Protein AF-A0A955I931-F1 (afdb_monomer)

Nearest PDB structures (foldseek):
  6zxw-assembly1_G  TM=6.441E-01  e=1.350E-16  Archaeoglobus fulgidus
  6zxy-assembly1_B  TM=6.508E-01  e=5.086E-15  Archaeoglobus fulgidus
  5wp5-assembly2_B  TM=6.729E-01  e=3.602E-09  Arabidopsis thaliana
  2yqz-assembly2_B  TM=6.427E-01  e=3.602E-09  Thermus thermophilus HB8
  2yr0-assembly2_B  TM=6.061E-01  e=9.897E-10  Thermus thermophilus HB8

Foldseek 3Di:
DPPPPPPQDPVNVVVVVQVVVVVVDVDDDDPPDQDPKDWDWDDDPPDIDTDIDPDSDDPLDDQADQDPDVQGDRLVVLLVLLCVQCVLPAAFEEEEACCQLNSNVLSNVVSRYAYEYEHQDPVRQVNNVVRCVSSVHHYYYDHDQLLDDPAAFQAGQEYEYEQDACVVDPPVVSLVSLLSNLLVCLGRHHFQHKYKYKYLCVVSNVVSVVVFWDWPDWDKDFDDDPNGTIIIIITGTGGDDD

Organism: NCBI:txid2099670

Solvent-accessible surface area (backbone atoms only — not comparable to full-atom values): 13723 Å² total; per-residue (Å²): 133,84,80,75,82,70,82,72,50,73,66,56,53,52,49,58,50,44,55,56,50,40,73,76,42,97,57,79,87,64,85,98,52,96,66,99,68,49,78,43,77,50,77,56,98,92,46,75,49,79,47,72,54,87,57,97,66,66,82,58,68,63,96,47,76,81,67,91,49,94,84,57,76,57,47,56,58,42,39,52,56,44,50,73,71,49,70,85,53,62,62,40,33,38,35,17,51,47,29,45,53,22,59,58,46,46,45,37,26,75,59,47,23,32,29,35,33,20,17,74,49,59,73,32,31,54,45,17,53,54,28,29,60,72,69,68,50,47,73,52,72,44,69,37,49,48,54,61,64,93,67,59,67,48,63,24,46,31,41,42,36,59,53,88,50,74,94,79,44,59,73,73,56,52,54,52,52,52,44,36,29,42,49,34,46,46,48,26,33,26,77,70,16,34,40,38,41,34,28,78,50,54,70,59,52,56,52,36,48,58,70,42,25,41,69,80,43,78,48,79,44,81,41,86,50,98,95,41,70,35,29,38,39,42,32,36,30,31,64,49,86,126

Radius of gyration: 21.76 Å; Cα contacts (8 Å, |Δi|>4): 414; chains: 1; bounding box: 47×52×64 Å

InterPro domains:
  IPR000241 Ribosomal RNA large subunit methyltransferase K/L-like, methyltransferase domain [PF01170] (62-215)
  IPR029063 S-adenosyl-L-methionine-dependent methyltransferase superfamily [G3DSA:3.40.50.150] (60-235)
  IPR029063 S-adenosyl-L-methionine-dependent methyltransferase superfamily [SSF53335] (62-217)

Mean predicted aligned error: 8.7 Å

pLDDT: mean 87.36, std 12.92, range [35.72, 98.69]

Secondary structure (DSSP, 8-state):
---------HHHHHHHHHHHHHTTSS----TTS--SSEEEEEEETTEEEEEEE--SS-TT--SS-----TTPPPHHHHHHHHHHHHTT-TT-EEEETT-TTTHHHHHHHHTT-EEEEEES-HHHHHHHHHHHHHTT-EEEEEE-BTTB-SPPTT-EEEEEEEPPPTTTS-HHHHHHHHHHHHHHHHHHEEEEEEEEEEES-HHHHHHHHHHHEEEEEEEEEE--BTTB--EEEEEEEEE---

Sequence (242 aa):
SVFQKKLLGREQVAQAVAEKVVQSTDWTYTPLKHSNFDIRINIEKNSVLVSVKVFSDSLYKREYDHQPTPGALRSTIAAAMLYELVQGEAGLKVVDNFCGSGTFLCEAARLGCNVYGSDINPGTVEIAKSNLQKVGAKGDVCVQNAAHTKWPDQFFGIAISNLPWDKQIEVASITQIIDSCLAEYARILKPHGKIGMISTKPEIVAKYLRKHFQVNFLQEYKIGYLGQTPTIQLAEVSTARH

Structure (mmCIF, N/CA/C/O backbone):
data_AF-A0A955I931-F1
#
_entry.id   AF-A0A955I931-F1
#
loop_
_atom_site.group_PDB
_atom_site.id
_atom_site.type_symbol
_atom_site.label_atom_id
_atom_site.label_alt_id
_atom_site.label_comp_id
_atom_site.label_asym_id
_atom_site.label_entity_id
_atom_site.label_seq_id
_atom_site.pdbx_PDB_ins_code
_atom_site.Cartn_x
_atom_site.Cartn_y
_atom_site.Cartn_z
_atom_site.occupancy
_atom_site.B_iso_or_equiv
_atom_site.auth_seq_id
_atom_site.auth_comp_id
_atom_site.auth_asym_id
_atom_site.auth_atom_id
_atom_site.pdbx_PDB_model_num
ATOM 1 N N . SER A 1 1 ? -24.136 35.027 30.521 1.00 37.91 1 SER A N 1
ATOM 2 C CA . SER A 1 1 ? -23.092 34.232 31.196 1.00 37.91 1 SER A CA 1
ATOM 3 C C . SER A 1 1 ? -22.051 33.838 30.165 1.00 37.91 1 SER A C 1
ATOM 5 O O . SER A 1 1 ? -22.376 33.207 29.167 1.00 37.91 1 SER A O 1
ATOM 7 N N . VAL A 1 2 ? -20.810 34.286 30.341 1.00 35.72 2 VAL A N 1
ATOM 8 C CA . VAL A 1 2 ? -19.699 33.883 29.472 1.00 35.72 2 VAL A CA 1
ATOM 9 C C . VAL A 1 2 ? -19.348 32.451 29.860 1.00 35.72 2 VAL A C 1
ATOM 11 O O . VAL A 1 2 ? -18.826 32.227 30.949 1.00 35.72 2 VAL A O 1
ATOM 14 N N . PHE A 1 3 ? -19.678 31.471 29.017 1.00 42.56 3 PHE A N 1
ATOM 15 C CA . PHE A 1 3 ? -19.110 30.133 29.156 1.00 42.56 3 PHE A CA 1
ATOM 16 C C . PHE A 1 3 ? -17.595 30.280 28.992 1.00 42.56 3 PHE A C 1
ATOM 18 O O . PHE A 1 3 ? -17.096 30.415 27.875 1.00 42.56 3 PHE A O 1
ATOM 25 N N . GLN A 1 4 ? -16.850 30.291 30.100 1.00 42.88 4 GLN A N 1
ATOM 26 C CA . GLN A 1 4 ? -15.424 30.006 30.043 1.00 42.88 4 GLN A CA 1
ATOM 27 C C . GLN A 1 4 ? -15.304 28.634 29.382 1.00 42.88 4 GLN A C 1
ATOM 29 O O . GLN A 1 4 ? -15.742 27.633 29.952 1.00 42.88 4 GLN A O 1
ATOM 34 N N . LYS A 1 5 ? -14.772 28.586 28.154 1.00 52.50 5 LYS A N 1
ATOM 35 C CA . LYS A 1 5 ? -14.411 27.338 27.476 1.00 52.50 5 LYS A CA 1
ATOM 36 C C . LYS A 1 5 ? -13.299 26.679 28.286 1.00 52.50 5 LYS A C 1
ATOM 38 O O . LYS A 1 5 ? -12.120 26.803 27.968 1.00 52.50 5 LYS A O 1
ATOM 43 N N . LYS A 1 6 ? -13.670 25.993 29.363 1.00 53.56 6 LYS A N 1
ATOM 44 C CA . LYS A 1 6 ? -12.799 25.027 30.008 1.00 53.56 6 LYS A CA 1
ATOM 45 C C . LYS A 1 6 ? -12.608 23.930 28.968 1.00 53.56 6 LYS A C 1
ATOM 47 O O . LYS A 1 6 ? -13.562 23.232 28.631 1.00 53.56 6 LYS A O 1
ATOM 52 N N . LEU A 1 7 ? -11.413 23.849 28.386 1.00 60.38 7 LEU A N 1
ATOM 53 C CA . LEU A 1 7 ? -11.026 22.693 27.587 1.00 60.38 7 LEU A CA 1
ATOM 54 C C . LEU A 1 7 ? -11.128 21.479 28.512 1.00 60.38 7 LEU A C 1
ATOM 56 O O . LEU A 1 7 ? -10.320 21.320 29.424 1.00 60.38 7 LEU A O 1
ATOM 60 N N . LEU A 1 8 ? -12.183 20.686 28.333 1.00 69.88 8 LEU A N 1
ATOM 61 C CA . LEU A 1 8 ? -12.359 19.447 29.072 1.00 69.88 8 LEU A CA 1
ATOM 62 C C . LEU A 1 8 ? -11.312 18.457 28.568 1.00 69.88 8 LEU A C 1
ATOM 64 O O . LEU A 1 8 ? -11.208 18.201 27.367 1.00 69.88 8 LEU A O 1
ATOM 68 N N . GLY A 1 9 ? -10.524 17.908 29.487 1.00 79.81 9 GLY A N 1
ATOM 69 C CA . GLY A 1 9 ? -9.599 16.831 29.160 1.00 79.81 9 GLY A CA 1
ATOM 70 C C . GLY A 1 9 ? -10.359 15.575 28.728 1.00 79.81 9 GLY A C 1
ATOM 71 O O . GLY A 1 9 ? -11.488 15.343 29.164 1.00 79.81 9 GLY A O 1
ATOM 72 N N . ARG A 1 10 ? -9.722 14.725 27.910 1.00 82.94 10 ARG A N 1
ATOM 73 C CA . ARG A 1 10 ? -10.292 13.445 27.438 1.00 82.94 10 ARG A CA 1
ATOM 74 C C . ARG A 1 10 ? -10.914 12.625 28.574 1.00 82.94 10 ARG A C 1
ATOM 76 O O . ARG A 1 10 ? -12.004 12.089 28.422 1.00 82.94 10 ARG A O 1
ATOM 83 N N . GLU A 1 11 ? -10.221 12.545 29.705 1.00 83.88 11 GLU A N 1
ATOM 84 C CA . GLU A 1 11 ? -10.661 11.775 30.874 1.00 83.88 11 GLU A CA 1
ATOM 85 C C . GLU A 1 11 ? -11.879 12.394 31.561 1.00 83.88 11 GLU A C 1
ATOM 87 O O . GLU A 1 11 ? -12.777 11.666 31.963 1.00 83.88 11 GLU A O 1
ATOM 92 N N . GLN A 1 12 ? -11.966 13.726 31.616 1.00 86.12 12 GLN A N 1
ATOM 93 C CA . GLN A 1 12 ? -13.124 14.424 32.180 1.00 86.12 12 GLN A CA 1
ATOM 94 C C . GLN A 1 12 ? -14.378 14.192 31.335 1.00 86.12 12 GLN A C 1
ATOM 96 O O . GLN A 1 12 ? -15.452 13.960 31.882 1.00 86.12 12 GLN A O 1
ATOM 101 N N . VAL A 1 13 ? -14.239 14.216 30.004 1.00 87.44 13 VAL A N 1
ATOM 102 C CA . VAL A 1 13 ? -15.341 13.895 29.084 1.00 87.44 13 VAL A CA 1
ATOM 103 C C . VAL A 1 13 ? -15.778 12.441 29.253 1.00 87.44 13 VAL A C 1
ATOM 105 O O . VAL A 1 13 ? -16.971 12.176 29.383 1.00 87.44 13 VAL A O 1
ATOM 108 N N . ALA A 1 14 ? -14.825 11.504 29.277 1.00 87.38 14 ALA A N 1
ATOM 109 C CA . ALA A 1 14 ? -15.121 10.083 29.445 1.00 87.38 14 ALA A CA 1
ATOM 110 C C . ALA A 1 14 ? -15.841 9.805 30.774 1.00 87.38 14 ALA A C 1
ATOM 112 O O . ALA A 1 14 ? -16.860 9.121 30.782 1.00 87.38 14 ALA A O 1
ATOM 113 N N . GLN A 1 15 ? -15.355 10.394 31.869 1.00 88.44 15 GLN A N 1
ATOM 114 C CA . GLN A 1 15 ? -15.941 10.252 33.199 1.00 88.44 15 GLN A CA 1
ATOM 115 C C . GLN A 1 15 ? -17.361 10.828 33.265 1.00 88.44 15 GLN A C 1
ATOM 117 O O . GLN A 1 15 ? -18.276 10.146 33.720 1.00 88.44 15 GLN A O 1
ATOM 122 N N . ALA A 1 16 ? -17.573 12.045 32.753 1.00 89.44 16 ALA A N 1
ATOM 123 C CA . ALA A 1 16 ? -18.887 12.687 32.773 1.00 89.44 16 ALA A CA 1
ATOM 124 C C . ALA A 1 16 ? -19.942 11.894 31.984 1.00 89.44 16 ALA A C 1
ATOM 126 O O . ALA A 1 16 ? -21.098 11.801 32.401 1.00 89.44 16 ALA A O 1
ATOM 127 N N . VAL A 1 17 ? -19.558 11.297 30.850 1.00 89.38 17 VAL A N 1
ATOM 128 C CA . VAL A 1 17 ? -20.468 10.423 30.095 1.00 89.38 17 VAL A CA 1
ATOM 129 C C . VAL A 1 17 ? -20.714 9.121 30.837 1.00 89.38 17 VAL A C 1
ATOM 131 O O . VAL A 1 17 ? -21.866 8.706 30.946 1.00 89.38 17 VAL A O 1
ATOM 134 N N . ALA A 1 18 ? -19.663 8.488 31.358 1.00 89.75 18 ALA A N 1
ATOM 135 C CA . ALA A 1 18 ? -19.785 7.246 32.107 1.00 89.75 18 ALA A CA 1
ATOM 136 C C . ALA A 1 18 ? -20.769 7.389 33.275 1.00 89.75 18 ALA A C 1
ATOM 138 O O . ALA A 1 18 ? -21.682 6.579 33.401 1.00 89.75 18 ALA A O 1
ATOM 139 N N . GLU A 1 19 ? -20.655 8.458 34.065 1.00 91.00 19 GLU A N 1
ATOM 140 C CA . GLU A 1 19 ? -21.571 8.750 35.174 1.00 91.00 19 GLU A CA 1
ATOM 141 C C . GLU A 1 19 ? -23.031 8.834 34.721 1.00 91.00 19 GLU A C 1
ATOM 143 O O . GLU A 1 19 ? -23.917 8.294 35.382 1.00 91.00 19 GLU A O 1
ATOM 148 N N . LYS A 1 20 ? -23.299 9.465 33.572 1.00 91.56 20 LYS A N 1
ATOM 149 C CA . LYS A 1 20 ? -24.663 9.589 33.040 1.00 91.56 20 LYS A CA 1
ATOM 150 C C . LYS A 1 20 ? -25.221 8.279 32.492 1.00 91.56 20 LYS A C 1
ATOM 152 O O . LYS A 1 20 ? -26.408 8.007 32.666 1.00 91.56 20 LYS A O 1
ATOM 157 N N . VAL A 1 21 ? -24.382 7.460 31.867 1.00 89.81 21 VAL A N 1
ATOM 158 C CA . VAL A 1 21 ? -24.782 6.140 31.363 1.00 89.81 21 VAL A CA 1
ATOM 159 C C . VAL A 1 21 ? -25.064 5.189 32.526 1.00 89.81 21 VAL A C 1
ATOM 161 O O . VAL A 1 21 ? -26.119 4.567 32.555 1.00 89.81 21 VAL A O 1
ATOM 164 N N . VAL A 1 22 ? -24.189 5.136 33.532 1.00 91.69 22 VAL A N 1
ATOM 165 C CA . VAL A 1 22 ? -24.372 4.289 34.727 1.00 91.69 22 VAL A CA 1
ATOM 166 C C . VAL A 1 22 ? -25.603 4.712 35.542 1.00 91.69 22 VAL A C 1
ATOM 168 O O . VAL A 1 22 ? -26.275 3.874 36.119 1.00 91.69 22 VAL A O 1
ATOM 171 N N . GLN A 1 23 ? -25.967 5.999 35.559 1.00 92.31 23 GLN A N 1
ATOM 172 C CA . GLN A 1 23 ? -27.212 6.461 36.202 1.00 92.31 23 GLN A CA 1
ATOM 173 C C . GLN A 1 23 ? -28.494 5.991 35.496 1.00 92.31 23 GLN A C 1
ATOM 175 O O . GLN A 1 23 ? -29.563 6.032 36.099 1.00 92.31 23 GLN A O 1
ATOM 180 N N . SER A 1 24 ? -28.412 5.614 34.219 1.00 90.62 24 SER A N 1
ATOM 181 C CA . SER A 1 24 ? -29.568 5.268 33.379 1.00 90.62 24 SER A CA 1
ATOM 182 C C . SER A 1 24 ? -29.588 3.802 32.939 1.00 90.62 24 SER A C 1
ATOM 184 O O . SER A 1 24 ? -30.492 3.394 32.213 1.00 90.62 24 SER A O 1
ATOM 186 N N . THR A 1 25 ? -28.604 3.009 33.365 1.00 88.69 25 THR A N 1
ATOM 187 C CA . THR A 1 25 ? -28.424 1.607 32.978 1.00 88.69 25 THR A CA 1
ATOM 188 C C . THR A 1 25 ? -27.846 0.811 34.145 1.00 88.69 25 THR A C 1
ATOM 190 O O . THR A 1 25 ? -27.187 1.378 35.008 1.00 88.69 25 THR A O 1
ATOM 193 N N . ASP A 1 26 ? -27.980 -0.514 34.125 1.00 90.88 26 ASP A N 1
ATOM 194 C CA . ASP A 1 26 ? -27.307 -1.398 35.094 1.00 90.88 26 ASP A CA 1
ATOM 195 C C . ASP A 1 26 ? -25.827 -1.654 34.739 1.00 90.88 26 ASP A C 1
ATOM 197 O O . ASP A 1 26 ? -25.225 -2.658 35.127 1.00 90.88 26 ASP A O 1
ATOM 201 N N . TRP A 1 27 ? -25.225 -0.788 33.920 1.00 88.94 27 TRP A N 1
ATOM 202 C CA . TRP A 1 27 ? -23.860 -0.972 33.441 1.00 88.94 27 TRP A CA 1
ATOM 203 C C . TRP A 1 27 ? -22.842 -0.470 34.455 1.00 88.94 27 TRP A C 1
ATOM 205 O O . TRP A 1 27 ? -23.078 0.464 35.213 1.00 88.94 27 TRP A O 1
ATOM 215 N N . THR A 1 28 ? -21.655 -1.072 34.433 1.00 87.25 28 THR A N 1
ATOM 216 C CA . THR A 1 28 ? -20.514 -0.626 35.235 1.00 87.25 28 THR A CA 1
ATOM 217 C C . THR A 1 28 ? -19.453 -0.034 34.323 1.00 87.25 28 THR A C 1
ATOM 219 O O . THR A 1 28 ? -19.014 -0.674 33.368 1.00 87.25 28 THR A O 1
ATOM 222 N N . TYR A 1 29 ? -19.009 1.184 34.626 1.00 85.19 29 TYR A N 1
ATOM 223 C CA . TYR A 1 29 ? -17.900 1.796 33.907 1.00 85.19 29 TYR A CA 1
ATOM 224 C C . TYR A 1 29 ? -16.562 1.206 34.360 1.00 85.19 29 TYR A C 1
ATOM 226 O O . TYR A 1 29 ? -16.217 1.248 35.541 1.00 85.19 29 TYR A O 1
ATOM 234 N N . THR A 1 30 ? -15.783 0.691 33.410 1.00 81.50 30 THR A N 1
ATOM 235 C CA . THR A 1 30 ? -14.436 0.171 33.662 1.00 81.50 30 THR A CA 1
ATOM 236 C C . THR A 1 30 ? -13.404 0.936 32.830 1.00 81.50 30 THR A C 1
ATOM 238 O O . THR A 1 30 ? -13.265 0.664 31.634 1.00 81.50 30 THR A O 1
ATOM 241 N N . PRO A 1 31 ? -12.650 1.877 33.420 1.00 69.81 31 PRO A N 1
ATOM 242 C CA . PRO A 1 31 ? -11.587 2.563 32.701 1.00 69.81 31 PRO A CA 1
ATOM 243 C C . PRO A 1 31 ? -10.463 1.584 32.330 1.00 69.81 31 PRO A C 1
ATOM 245 O O . PRO A 1 31 ? -10.065 0.744 33.136 1.00 69.81 31 PRO A O 1
ATOM 248 N N . LEU A 1 32 ? -9.931 1.716 31.109 1.00 60.09 32 LEU A N 1
ATOM 249 C CA . LEU A 1 32 ? -8.701 1.054 30.637 1.00 60.09 32 LEU A CA 1
ATOM 250 C C . LEU A 1 32 ? -8.720 -0.491 30.603 1.00 60.09 32 LEU A C 1
ATOM 252 O O . LEU A 1 32 ? -7.688 -1.102 30.332 1.00 60.09 32 LEU A O 1
ATOM 256 N N . LYS A 1 33 ? -9.874 -1.131 30.825 1.00 58.88 33 LYS A N 1
ATOM 257 C CA . LYS A 1 33 ? -10.066 -2.580 30.661 1.00 58.88 33 LYS A CA 1
ATOM 258 C C . LYS A 1 33 ? -10.840 -2.880 29.380 1.00 58.88 33 LYS A C 1
ATOM 260 O O . LYS A 1 33 ? -11.632 -2.059 28.925 1.00 58.88 33 LYS A O 1
ATOM 265 N N . HIS A 1 34 ? -10.622 -4.068 28.816 1.00 59.94 34 HIS A N 1
ATOM 266 C CA . HIS A 1 34 ? -11.484 -4.590 27.760 1.00 59.94 34 HIS A CA 1
ATOM 267 C C . HIS A 1 34 ? -12.916 -4.686 28.291 1.00 59.94 34 HIS A C 1
ATOM 269 O O . HIS A 1 34 ? -13.176 -5.433 29.232 1.00 59.94 34 HIS A O 1
ATOM 275 N N . SER A 1 35 ? -13.815 -3.900 27.704 1.00 67.44 35 SER A N 1
ATOM 276 C CA . SER A 1 35 ? -15.243 -3.963 27.978 1.00 67.44 35 SER A CA 1
ATOM 277 C C . SER A 1 35 ? -15.945 -4.729 26.854 1.00 67.44 35 SER A C 1
ATOM 279 O O . SER A 1 35 ? -15.453 -4.791 25.723 1.00 67.44 35 SER A O 1
ATOM 281 N N . ASN A 1 36 ? -17.114 -5.293 27.150 1.00 70.81 36 ASN A N 1
ATOM 282 C CA . ASN A 1 36 ? -17.957 -5.918 26.129 1.00 70.81 36 ASN A CA 1
ATOM 283 C C . ASN A 1 36 ? -18.663 -4.871 25.245 1.00 70.81 36 ASN A C 1
ATOM 285 O O . ASN A 1 36 ? -19.276 -5.231 24.244 1.00 70.81 36 ASN A O 1
ATOM 289 N N . PHE A 1 37 ? -18.602 -3.588 25.622 1.00 77.44 37 PHE A N 1
ATOM 290 C CA . PHE A 1 37 ? -19.333 -2.503 24.984 1.00 77.44 37 PHE A CA 1
ATOM 291 C C . PHE A 1 37 ? -18.601 -1.165 25.168 1.00 77.44 37 PHE A C 1
ATOM 293 O O . PHE A 1 37 ? -18.679 -0.538 26.224 1.00 77.44 37 PHE A O 1
ATOM 300 N N . ASP A 1 38 ? -17.905 -0.702 24.125 1.00 83.44 38 ASP A N 1
ATOM 301 C CA . ASP A 1 38 ? -17.186 0.575 24.171 1.00 83.44 38 ASP A CA 1
ATOM 302 C C . ASP A 1 38 ? -18.022 1.694 23.522 1.00 83.44 38 ASP A C 1
ATOM 304 O O . ASP A 1 38 ? -18.268 1.678 22.309 1.00 83.44 38 ASP A O 1
ATOM 308 N N . ILE A 1 39 ? -18.386 2.718 24.301 1.00 84.56 39 ILE A N 1
ATOM 309 C CA . ILE A 1 39 ? -18.907 3.988 23.772 1.00 84.56 39 ILE A CA 1
ATOM 310 C C . ILE A 1 39 ? -17.723 4.882 23.391 1.00 84.56 39 ILE A C 1
ATOM 312 O O . ILE A 1 39 ? -16.833 5.147 24.199 1.00 84.56 39 ILE A O 1
ATOM 316 N N . ARG A 1 40 ? -17.716 5.382 22.155 1.00 85.12 40 ARG A N 1
ATOM 317 C CA . ARG A 1 40 ? -16.723 6.329 21.641 1.00 85.12 40 ARG A CA 1
ATOM 318 C C . ARG A 1 40 ? -17.342 7.689 21.403 1.00 85.12 40 ARG A C 1
ATOM 320 O O . ARG A 1 40 ? -18.341 7.810 20.696 1.00 85.12 40 ARG A O 1
ATOM 327 N N . ILE A 1 41 ? -16.670 8.708 21.922 1.00 85.94 41 ILE A N 1
ATOM 328 C CA . ILE A 1 41 ? -17.035 10.107 21.735 1.00 85.94 41 ILE A CA 1
ATOM 329 C C . ILE A 1 41 ? -15.903 10.787 20.985 1.00 85.94 41 ILE A C 1
ATOM 331 O O . ILE A 1 41 ? -14.787 10.885 21.493 1.00 85.94 41 ILE A O 1
ATOM 335 N N . ASN A 1 42 ? -16.203 11.261 19.782 1.00 82.88 42 ASN A N 1
ATOM 336 C CA . ASN A 1 42 ? -15.302 12.103 19.009 1.00 82.88 42 ASN A CA 1
ATOM 337 C C . ASN A 1 42 ? -15.849 13.525 19.038 1.00 82.88 42 ASN A C 1
ATOM 339 O O . ASN A 1 42 ? -16.975 13.764 18.607 1.00 82.88 42 ASN A O 1
ATOM 343 N N . ILE A 1 43 ? -15.058 14.452 19.570 1.00 82.12 43 ILE A N 1
ATOM 344 C CA . ILE A 1 43 ? -15.402 15.870 19.619 1.00 82.12 43 ILE A CA 1
ATOM 345 C C . ILE A 1 43 ? -14.469 16.586 18.657 1.00 82.12 43 ILE A C 1
ATOM 347 O O . ILE A 1 43 ? -13.265 16.662 18.897 1.00 82.12 43 ILE A O 1
ATOM 351 N N . GLU A 1 44 ? -15.026 17.111 17.573 1.00 78.81 44 GLU A N 1
ATOM 352 C CA . GLU A 1 44 ? -14.291 17.906 16.601 1.00 78.81 44 GLU A CA 1
ATOM 353 C C . GLU A 1 44 ? -14.945 19.279 16.469 1.00 78.81 44 GLU A C 1
ATOM 355 O O . GLU A 1 44 ? -16.048 19.419 15.942 1.00 78.81 44 GLU A O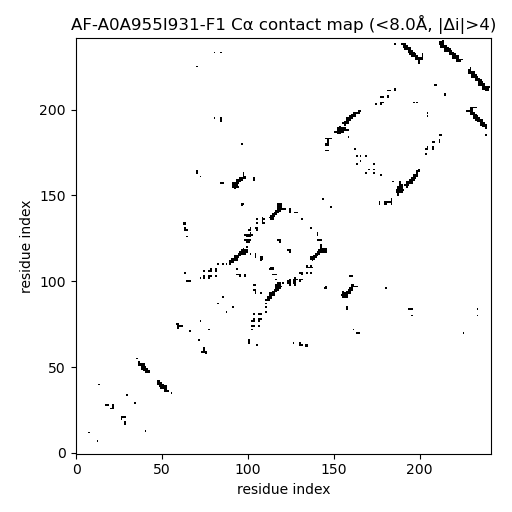 1
ATOM 360 N N . LYS A 1 45 ? -14.245 20.315 16.945 1.00 81.12 45 LYS A N 1
ATOM 361 C CA . LYS A 1 45 ? -14.728 21.705 16.965 1.00 81.12 45 LYS A CA 1
ATOM 362 C C . LYS A 1 45 ? -16.097 21.817 17.656 1.00 81.12 45 LYS A C 1
ATOM 364 O O . LYS A 1 45 ? -16.155 21.779 18.879 1.00 81.12 45 LYS A O 1
ATOM 369 N N . ASN A 1 46 ? -17.168 21.963 16.875 1.00 84.31 46 ASN A N 1
ATOM 370 C CA . ASN A 1 46 ? -18.542 22.126 17.353 1.00 84.31 46 ASN A CA 1
ATOM 371 C C . ASN A 1 46 ? -19.406 20.876 17.106 1.00 84.31 46 ASN A C 1
ATOM 373 O O . ASN A 1 46 ? -20.614 20.923 17.319 1.00 84.31 46 ASN A O 1
ATOM 377 N N . SER A 1 47 ? -18.801 19.777 16.654 1.00 78.94 47 SER A N 1
ATOM 378 C CA . SER A 1 47 ? -19.480 18.518 16.365 1.00 78.94 47 SER A CA 1
ATOM 379 C C . SER A 1 47 ? -19.095 17.459 17.389 1.00 78.94 47 SER A C 1
ATOM 381 O O . SER A 1 47 ? -17.919 17.289 17.718 1.00 78.94 47 SER A O 1
ATOM 383 N N . VAL A 1 48 ? -20.096 16.724 17.869 1.00 85.00 48 VAL A N 1
ATOM 384 C CA . VAL A 1 48 ? -19.915 15.562 18.741 1.00 85.00 48 VAL A CA 1
ATOM 385 C C . VAL A 1 48 ? -20.502 14.348 18.041 1.00 85.00 48 VAL A C 1
ATOM 387 O O . VAL A 1 48 ? -21.691 14.320 17.736 1.00 85.00 48 VAL A O 1
ATOM 390 N N . LEU A 1 49 ? -19.670 13.339 17.803 1.00 85.19 49 LEU A N 1
ATOM 391 C CA . LEU A 1 49 ? -20.095 12.032 17.322 1.00 85.19 49 LEU A CA 1
ATOM 392 C C . LEU A 1 49 ? -20.014 11.032 18.470 1.00 85.19 49 LEU A C 1
ATOM 394 O O . LEU A 1 49 ? -18.923 10.717 18.951 1.00 85.19 49 LEU A O 1
ATOM 398 N N . VAL A 1 50 ? -21.172 10.510 18.867 1.00 87.31 50 VAL A N 1
ATOM 399 C CA . VAL A 1 50 ? -21.287 9.384 19.796 1.00 87.31 50 VAL A CA 1
ATOM 400 C C . VAL A 1 50 ? -21.484 8.117 18.974 1.00 87.31 50 VAL A C 1
ATOM 402 O O . VAL A 1 50 ? -22.339 8.063 18.096 1.00 87.31 50 VAL A O 1
ATOM 405 N N . SER A 1 51 ? -20.665 7.106 19.230 1.00 86.50 51 SER A N 1
ATOM 406 C CA . SER A 1 51 ? -20.671 5.849 18.482 1.00 86.50 51 SER A CA 1
ATOM 407 C C . SER A 1 51 ? -20.438 4.668 19.411 1.00 86.50 51 SER A C 1
ATOM 409 O O . SER A 1 51 ? -19.851 4.813 20.480 1.00 86.50 51 SER A O 1
ATOM 411 N N . VAL A 1 52 ? -20.891 3.493 18.990 1.00 84.31 52 VAL A N 1
ATOM 412 C CA . VAL A 1 52 ? -20.651 2.230 19.689 1.00 84.31 52 VAL A CA 1
ATOM 413 C C . VAL A 1 52 ? -19.641 1.430 18.888 1.00 84.31 52 VAL A C 1
ATOM 415 O O . VAL A 1 52 ? -19.727 1.330 17.662 1.00 84.31 52 VAL A O 1
ATOM 418 N N . LYS A 1 53 ? -18.663 0.850 19.573 1.00 75.81 53 LYS A N 1
ATOM 419 C CA . LYS A 1 53 ? -17.715 -0.066 18.952 1.00 75.81 53 LYS A CA 1
ATOM 420 C C . LYS A 1 53 ? -18.377 -1.437 18.794 1.00 75.81 53 LYS A C 1
ATOM 422 O O . LYS A 1 53 ? -18.639 -2.118 19.776 1.00 75.81 53 LYS A O 1
ATOM 427 N N . VAL A 1 54 ? -18.629 -1.830 17.549 1.00 77.44 54 VAL A N 1
ATOM 428 C CA . VAL A 1 54 ? -19.301 -3.101 17.220 1.00 77.44 54 VAL A CA 1
ATOM 429 C C . VAL A 1 54 ? -18.348 -4.300 17.300 1.00 77.44 54 VAL A C 1
ATOM 431 O O . VAL A 1 54 ? -18.757 -5.397 17.656 1.00 77.44 54 VAL A O 1
ATOM 434 N N . PHE A 1 55 ? -17.064 -4.093 17.002 1.00 69.50 55 PHE A N 1
ATOM 435 C CA . PHE A 1 55 ? -16.048 -5.147 17.009 1.00 69.50 55 PHE A CA 1
ATOM 436 C C . PHE A 1 55 ? -15.090 -4.961 18.180 1.00 69.50 55 PHE A C 1
ATOM 438 O O . PHE A 1 55 ? -14.613 -3.852 18.415 1.00 69.50 55 PHE A O 1
ATOM 445 N N . SER A 1 56 ? -14.764 -6.036 18.894 1.00 67.69 56 SER A N 1
ATOM 446 C CA . SER A 1 56 ? -13.786 -6.014 19.992 1.00 67.69 56 SER A CA 1
ATOM 447 C C . SER A 1 56 ? -12.395 -5.600 19.501 1.00 67.69 56 SER A C 1
ATOM 449 O O . SER A 1 56 ? -11.728 -4.766 20.126 1.00 67.69 56 SER A O 1
ATOM 451 N N . ASP A 1 57 ? -12.004 -6.112 18.336 1.00 70.06 57 ASP A N 1
ATOM 452 C CA . ASP A 1 57 ? -10.751 -5.820 17.661 1.00 70.06 57 ASP A CA 1
ATOM 453 C C . ASP A 1 57 ? -10.875 -4.719 16.609 1.00 70.06 57 ASP A C 1
ATOM 455 O O . ASP A 1 57 ? -11.924 -4.469 16.017 1.00 70.06 57 ASP A O 1
ATOM 459 N N . SER A 1 58 ? -9.763 -4.029 16.359 1.00 69.56 58 SER A N 1
ATOM 460 C CA . SER A 1 58 ? -9.724 -3.040 15.291 1.00 69.56 58 SER A CA 1
ATOM 461 C C . SER A 1 58 ? -9.640 -3.717 13.926 1.00 69.56 58 SER A C 1
ATOM 463 O O . SER A 1 58 ? -8.782 -4.569 13.709 1.00 69.56 58 SER A O 1
ATOM 465 N N . LEU A 1 59 ? -10.455 -3.248 12.978 1.00 75.38 59 LEU A N 1
ATOM 466 C CA . LEU A 1 59 ? -10.515 -3.746 11.601 1.00 75.38 59 LEU A CA 1
ATOM 467 C C . LEU A 1 59 ? -9.227 -3.540 10.787 1.00 75.38 59 LEU A C 1
ATOM 469 O O . LEU A 1 59 ? -9.211 -3.900 9.618 1.00 75.38 59 LEU A O 1
ATOM 473 N N . TYR A 1 60 ? -8.156 -2.958 11.340 1.00 76.25 60 TYR A N 1
ATOM 474 C CA . TYR A 1 60 ? -6.842 -3.001 10.685 1.00 76.25 60 TYR A CA 1
ATOM 475 C C . TYR A 1 60 ? -6.134 -4.342 10.893 1.00 76.25 60 TYR A C 1
ATOM 477 O O . TYR A 1 60 ? -5.223 -4.654 10.132 1.00 76.25 60 TYR A O 1
ATOM 485 N N . LYS A 1 61 ? -6.517 -5.118 11.917 1.00 76.75 61 LYS A N 1
ATOM 486 C CA . LYS A 1 61 ? -5.924 -6.429 12.169 1.00 76.75 61 LYS A CA 1
ATOM 487 C C . LYS A 1 61 ? -6.261 -7.369 11.011 1.00 76.75 61 LYS A C 1
ATOM 489 O O . LYS A 1 61 ? -7.374 -7.362 10.479 1.00 76.75 61 LYS A O 1
ATOM 494 N N . ARG A 1 62 ? -5.261 -8.143 10.610 1.00 84.06 62 ARG A N 1
ATOM 495 C CA . ARG A 1 62 ? -5.299 -9.119 9.517 1.00 84.06 62 ARG A CA 1
ATOM 496 C C . ARG A 1 62 ? -4.530 -10.356 9.947 1.00 84.06 62 ARG A C 1
ATOM 498 O O . ARG A 1 62 ? -3.748 -10.283 10.891 1.00 84.06 62 ARG A O 1
ATOM 505 N N . GLU A 1 63 ? -4.746 -11.452 9.237 1.00 82.62 63 GLU A N 1
ATOM 506 C CA . GLU A 1 63 ? -4.060 -12.732 9.424 1.00 82.62 63 GLU A CA 1
ATOM 507 C C . GLU A 1 63 ? -2.562 -12.705 9.063 1.00 82.62 63 GLU A C 1
ATOM 509 O O . GLU A 1 63 ? -1.837 -13.642 9.387 1.00 82.62 63 GLU A O 1
ATOM 514 N N . TYR A 1 64 ? -2.084 -11.634 8.420 1.00 83.94 64 TYR A N 1
ATOM 515 C CA . TYR A 1 64 ? -0.676 -11.425 8.086 1.00 83.94 64 TYR A CA 1
ATOM 516 C C . TYR A 1 64 ? 0.027 -10.471 9.063 1.00 83.94 64 TYR A C 1
ATOM 518 O O . TYR A 1 64 ? -0.606 -9.671 9.759 1.00 83.94 64 TYR A O 1
ATOM 526 N N . ASP A 1 65 ? 1.358 -10.536 9.097 1.00 80.25 65 ASP A N 1
ATOM 527 C CA . ASP A 1 65 ? 2.165 -9.817 10.077 1.00 80.25 65 ASP A CA 1
ATOM 528 C C . ASP A 1 65 ? 2.263 -8.332 9.735 1.00 80.25 65 ASP A C 1
ATOM 530 O O . ASP A 1 65 ? 2.722 -7.932 8.659 1.00 80.25 65 ASP A O 1
ATOM 534 N N . HIS A 1 66 ? 1.884 -7.505 10.707 1.00 74.62 66 HIS A N 1
ATOM 535 C CA . HIS A 1 66 ? 2.075 -6.061 10.664 1.00 74.62 66 HIS A CA 1
ATOM 536 C C . HIS A 1 66 ? 3.434 -5.756 11.277 1.00 74.62 66 HIS A C 1
ATOM 538 O O . HIS A 1 66 ? 3.602 -5.877 12.489 1.00 74.62 66 HIS A O 1
ATOM 544 N N . GLN A 1 67 ? 4.407 -5.359 10.460 1.00 69.81 67 GLN A N 1
ATOM 545 C CA . GLN A 1 67 ? 5.670 -4.841 10.980 1.00 69.81 67 GLN A CA 1
ATOM 546 C C . GLN A 1 67 ? 5.444 -3.399 11.454 1.00 69.81 67 GLN A C 1
ATOM 548 O O . GLN A 1 67 ? 5.073 -2.552 10.636 1.00 69.81 67 GLN A O 1
ATOM 553 N N . PRO A 1 68 ? 5.631 -3.087 12.750 1.00 61.16 68 PRO A N 1
ATOM 554 C CA . PRO A 1 68 ? 5.447 -1.741 13.271 1.00 61.16 68 PRO A CA 1
ATOM 555 C C . PRO A 1 68 ? 6.670 -0.884 12.925 1.00 61.16 68 PRO A C 1
ATOM 557 O O . PRO A 1 68 ? 7.434 -0.476 13.796 1.00 61.16 68 PRO A O 1
ATOM 560 N N . THR A 1 69 ? 6.882 -0.618 11.639 1.00 64.75 69 THR A N 1
ATOM 561 C CA . THR A 1 69 ? 7.885 0.345 11.188 1.00 64.75 69 THR A CA 1
ATOM 562 C C . THR A 1 69 ? 7.278 1.749 11.151 1.00 64.75 69 THR A C 1
ATOM 564 O O . THR A 1 69 ? 6.088 1.915 10.852 1.00 64.75 69 THR A O 1
ATOM 567 N N . PRO A 1 70 ? 8.056 2.802 11.459 1.00 59.62 70 PRO A N 1
ATOM 568 C CA . PRO A 1 70 ? 7.622 4.172 11.228 1.00 59.62 70 PRO A CA 1
ATOM 569 C C . PRO A 1 70 ? 7.185 4.336 9.769 1.00 59.62 70 PRO A C 1
ATOM 571 O O . PRO A 1 70 ? 7.974 4.120 8.858 1.00 59.62 70 PRO A O 1
ATOM 574 N N . GLY A 1 71 ? 5.922 4.690 9.544 1.00 64.31 71 GLY A N 1
ATOM 575 C CA . GLY A 1 71 ? 5.364 4.824 8.197 1.00 64.31 71 GLY A CA 1
ATOM 576 C C . GLY A 1 71 ? 4.826 3.546 7.553 1.00 64.31 71 GLY A C 1
ATOM 577 O O . GLY A 1 71 ? 4.385 3.604 6.406 1.00 64.31 71 GLY A O 1
ATOM 578 N N . ALA A 1 72 ? 4.761 2.427 8.286 1.00 73.88 72 ALA A N 1
ATOM 579 C CA . ALA A 1 72 ? 3.961 1.271 7.882 1.00 73.88 72 ALA A CA 1
ATOM 580 C C . ALA A 1 72 ? 2.523 1.711 7.589 1.00 73.88 72 ALA A C 1
ATOM 582 O O . ALA A 1 72 ? 1.947 2.475 8.364 1.00 73.88 72 ALA A O 1
ATOM 583 N N . LEU A 1 73 ? 1.946 1.240 6.486 1.00 83.25 73 LEU A N 1
ATOM 584 C CA . LEU A 1 73 ? 0.600 1.598 6.047 1.00 83.25 73 LEU A CA 1
ATOM 585 C C . LEU A 1 73 ? -0.459 0.781 6.800 1.00 83.25 73 LEU A C 1
ATOM 587 O O . LEU A 1 73 ? -0.352 -0.438 6.912 1.00 83.25 73 LEU A O 1
ATOM 591 N N . ARG A 1 74 ? -1.535 1.426 7.270 1.00 86.25 74 ARG A N 1
ATOM 592 C CA . ARG A 1 74 ? -2.695 0.693 7.803 1.00 86.25 74 ARG A CA 1
ATOM 593 C C . ARG A 1 74 ? -3.383 -0.074 6.685 1.00 86.25 74 ARG A C 1
ATOM 595 O O . ARG A 1 74 ? -3.767 0.507 5.674 1.00 86.25 74 ARG A O 1
ATOM 602 N N . SER A 1 75 ? -3.671 -1.344 6.936 1.00 88.12 75 SER A N 1
ATOM 603 C CA . SER A 1 75 ? -4.324 -2.226 5.965 1.00 88.12 75 SER A CA 1
ATOM 604 C C . SER A 1 75 ? -5.707 -1.748 5.526 1.00 88.12 75 SER A C 1
ATOM 606 O O . SER A 1 75 ? -6.095 -1.973 4.392 1.00 88.12 75 SER A O 1
ATOM 608 N N . THR A 1 76 ? -6.426 -0.994 6.364 1.00 89.50 76 THR A N 1
ATOM 609 C CA . THR A 1 76 ? -7.695 -0.362 5.962 1.00 89.50 76 THR A CA 1
ATOM 610 C C . THR A 1 76 ? -7.517 0.723 4.899 1.00 89.50 76 THR A C 1
ATOM 612 O O . THR A 1 76 ? -8.391 0.890 4.059 1.00 89.50 76 THR A O 1
ATOM 615 N N . ILE A 1 77 ? -6.400 1.460 4.925 1.00 91.56 77 ILE A N 1
ATOM 616 C CA . ILE A 1 77 ? -6.085 2.470 3.905 1.00 91.56 77 ILE A CA 1
ATOM 617 C C . ILE A 1 77 ? -5.667 1.766 2.615 1.00 91.56 77 ILE A C 1
ATOM 619 O O . ILE A 1 77 ? -6.156 2.120 1.547 1.00 91.56 77 ILE A O 1
ATOM 623 N N . ALA A 1 78 ? -4.830 0.729 2.729 1.00 94.50 78 ALA A N 1
ATOM 624 C CA . ALA A 1 78 ? -4.437 -0.097 1.592 1.00 94.50 78 ALA A CA 1
ATOM 625 C C . ALA A 1 78 ? -5.656 -0.704 0.878 1.00 94.50 78 ALA A C 1
ATOM 627 O O . ALA A 1 78 ? -5.795 -0.553 -0.334 1.00 94.50 78 ALA A O 1
ATOM 628 N N . ALA A 1 79 ? -6.571 -1.307 1.643 1.00 94.06 79 ALA A N 1
ATOM 629 C CA . ALA A 1 79 ? -7.814 -1.880 1.138 1.00 94.06 79 ALA A CA 1
ATOM 630 C C . ALA A 1 79 ? -8.682 -0.846 0.408 1.00 94.06 79 ALA A C 1
ATOM 632 O O . ALA A 1 79 ? -9.171 -1.126 -0.680 1.00 94.06 79 ALA A O 1
ATOM 633 N N . ALA A 1 80 ? -8.844 0.355 0.977 1.00 94.19 80 ALA A N 1
ATOM 634 C CA . ALA A 1 80 ? -9.630 1.420 0.356 1.00 94.19 80 ALA A CA 1
ATOM 635 C C . ALA A 1 80 ? -9.021 1.878 -0.978 1.00 94.19 80 ALA A C 1
ATOM 637 O O . ALA A 1 80 ? -9.725 1.953 -1.978 1.00 94.19 80 ALA A O 1
ATOM 638 N N . MET A 1 81 ? -7.705 2.117 -1.020 1.00 97.19 81 MET A N 1
ATOM 639 C CA . MET A 1 81 ? -7.014 2.498 -2.259 1.00 97.19 81 MET A CA 1
ATOM 640 C C . MET A 1 81 ? -7.151 1.425 -3.341 1.00 97.19 81 MET A C 1
ATOM 642 O O . MET A 1 81 ? -7.421 1.737 -4.497 1.00 97.19 81 MET A O 1
ATOM 646 N N . LEU A 1 82 ? -6.983 0.155 -2.973 1.00 97.62 82 LEU A N 1
ATOM 647 C CA . LEU A 1 82 ? -7.112 -0.956 -3.910 1.00 97.62 82 LEU A CA 1
ATOM 648 C C . LEU A 1 82 ? -8.543 -1.151 -4.393 1.00 97.62 82 LEU A C 1
ATOM 650 O O . LEU A 1 82 ? -8.731 -1.439 -5.567 1.00 97.62 82 LEU A O 1
ATOM 654 N N . TYR A 1 83 ? -9.542 -0.959 -3.533 1.00 95.44 83 TYR A N 1
ATOM 655 C CA . TYR A 1 83 ? -10.945 -1.023 -3.934 1.00 95.44 83 TYR A CA 1
ATOM 656 C C . TYR A 1 83 ? -11.256 -0.003 -5.042 1.00 95.44 83 TYR A C 1
ATOM 658 O O . TYR A 1 83 ? -11.833 -0.366 -6.068 1.00 95.44 83 TYR A O 1
ATOM 666 N N . GLU A 1 84 ? -10.776 1.235 -4.881 1.00 95.44 84 GLU A N 1
ATOM 667 C CA . GLU A 1 84 ? -10.925 2.304 -5.879 1.00 95.44 84 GLU A CA 1
ATOM 668 C C . GLU A 1 84 ? -10.178 2.019 -7.192 1.00 95.44 84 GLU A C 1
ATOM 670 O O . GLU A 1 84 ? -10.646 2.398 -8.264 1.00 95.44 84 GLU A O 1
ATOM 675 N N . LEU A 1 85 ? -9.026 1.340 -7.139 1.00 96.56 85 LEU A N 1
ATOM 676 C CA . LEU A 1 85 ? -8.225 1.029 -8.331 1.00 96.56 85 LEU A CA 1
ATOM 677 C C . LEU A 1 85 ? -8.721 -0.226 -9.069 1.00 96.56 85 LEU A C 1
ATOM 679 O O . LEU A 1 85 ? -8.790 -0.227 -10.299 1.00 96.56 85 LEU A O 1
ATOM 683 N N . VAL A 1 86 ? -9.077 -1.286 -8.340 1.00 96.38 86 VAL A N 1
ATOM 684 C CA . VAL A 1 86 ? -9.478 -2.594 -8.891 1.00 96.38 86 VA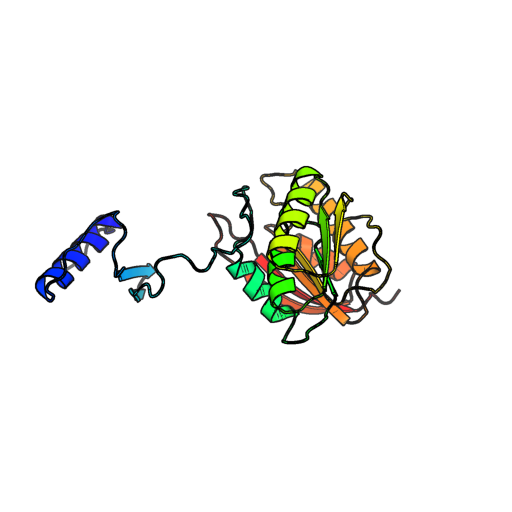L A CA 1
ATOM 685 C C . VAL A 1 86 ? -10.899 -2.562 -9.449 1.00 96.38 86 VAL A C 1
ATOM 687 O O . VAL A 1 86 ? -11.158 -3.197 -10.465 1.00 96.38 86 VAL A O 1
ATOM 690 N N . GLN A 1 87 ? -11.823 -1.830 -8.813 1.00 92.50 87 GLN A N 1
ATOM 691 C CA . GLN A 1 87 ? -13.208 -1.649 -9.286 1.00 92.50 87 GLN A CA 1
ATOM 692 C C . GLN A 1 87 ? -13.942 -2.965 -9.622 1.00 92.50 87 GLN A C 1
ATOM 694 O O . GLN A 1 87 ? -14.756 -3.027 -10.539 1.00 92.50 87 GLN A O 1
ATOM 699 N N . GLY A 1 88 ? -13.660 -4.028 -8.861 1.00 87.44 88 GLY A N 1
ATOM 700 C CA . GLY A 1 88 ? -14.297 -5.340 -9.015 1.00 87.44 88 GLY A CA 1
ATOM 701 C C . GLY A 1 88 ? -13.718 -6.231 -10.120 1.00 87.44 88 GLY A C 1
ATOM 702 O O . GLY A 1 88 ? -14.214 -7.341 -10.313 1.00 87.44 88 GLY A O 1
ATOM 703 N N . GLU A 1 89 ? -12.667 -5.801 -10.824 1.00 90.06 89 GLU A N 1
ATOM 704 C CA . GLU A 1 89 ? -12.016 -6.611 -11.856 1.00 90.06 89 GLU A CA 1
ATOM 705 C C . GLU A 1 89 ? -11.041 -7.629 -11.236 1.00 90.06 89 GLU A C 1
ATOM 707 O O . GLU A 1 89 ? -9.915 -7.315 -10.843 1.00 90.06 89 GLU A O 1
ATOM 712 N N . ALA A 1 90 ? -11.479 -8.885 -11.143 1.00 86.25 90 ALA A N 1
ATOM 713 C CA . ALA A 1 90 ? -10.646 -9.981 -10.655 1.00 86.25 90 ALA A CA 1
ATOM 714 C C . ALA A 1 90 ? -9.542 -10.366 -11.658 1.00 86.25 90 ALA A C 1
ATOM 716 O O . ALA A 1 90 ? -9.686 -10.233 -12.871 1.00 86.25 90 ALA A O 1
ATOM 717 N N . GLY A 1 91 ? -8.432 -10.906 -11.152 1.00 92.94 91 GLY A N 1
ATOM 718 C CA . GLY A 1 91 ? -7.319 -11.392 -11.971 1.00 92.94 91 GLY A CA 1
ATOM 719 C C . GLY A 1 91 ? -6.371 -10.306 -12.490 1.00 92.94 91 GLY A C 1
ATOM 720 O O . GLY A 1 91 ? -5.360 -10.649 -13.119 1.00 92.94 91 GLY A O 1
ATOM 721 N N . LEU A 1 92 ? -6.634 -9.028 -12.185 1.00 96.44 92 LEU A N 1
ATOM 722 C CA . LEU A 1 92 ? -5.717 -7.923 -12.458 1.00 96.44 92 LEU A CA 1
ATOM 723 C C . LEU A 1 92 ? -4.321 -8.209 -11.900 1.00 96.44 92 LEU A C 1
ATOM 725 O O . LEU A 1 92 ? -4.157 -8.820 -10.843 1.00 96.44 92 LEU A O 1
ATOM 729 N N . LYS A 1 93 ? -3.300 -7.756 -12.630 1.00 98.44 93 LYS A N 1
ATOM 730 C CA . LYS A 1 93 ? -1.908 -7.832 -12.183 1.00 98.44 93 LYS A CA 1
ATOM 731 C C . LYS A 1 93 ? -1.528 -6.521 -11.505 1.00 98.44 93 LYS A C 1
ATOM 733 O O . LYS A 1 93 ? -1.505 -5.485 -12.174 1.00 98.44 93 LYS A O 1
ATOM 738 N N . VAL A 1 94 ? -1.247 -6.595 -10.208 1.00 98.69 94 VAL A N 1
ATOM 739 C CA . VAL A 1 94 ? -0.906 -5.463 -9.338 1.00 98.69 94 VAL A CA 1
ATOM 740 C C . VAL A 1 94 ? 0.573 -5.541 -8.980 1.00 98.69 94 VAL A C 1
ATOM 742 O O . VAL A 1 94 ? 1.035 -6.612 -8.587 1.00 98.69 94 VAL A O 1
ATOM 745 N N . VAL A 1 95 ? 1.298 -4.427 -9.097 1.00 98.69 95 VAL A N 1
ATOM 746 C CA . VAL A 1 95 ? 2.712 -4.329 -8.709 1.00 98.69 95 VAL A CA 1
ATOM 747 C C . VAL A 1 95 ? 2.946 -3.285 -7.616 1.00 98.69 95 VAL A C 1
ATOM 749 O O . VAL A 1 95 ? 2.369 -2.202 -7.675 1.00 98.69 95 VAL A O 1
ATOM 752 N N . ASP A 1 96 ? 3.804 -3.600 -6.644 1.00 98.38 96 ASP A N 1
ATOM 753 C CA . ASP A 1 96 ? 4.339 -2.648 -5.659 1.00 98.38 96 ASP A CA 1
ATOM 754 C C . ASP A 1 96 ? 5.872 -2.741 -5.593 1.00 98.38 96 ASP A C 1
ATOM 756 O O . ASP A 1 96 ? 6.420 -3.719 -5.081 1.00 98.38 96 ASP A O 1
ATOM 760 N N . ASN A 1 97 ? 6.576 -1.727 -6.104 1.00 97.25 97 ASN A N 1
ATOM 761 C CA . ASN A 1 97 ? 8.044 -1.677 -6.093 1.00 97.25 97 ASN A CA 1
ATOM 762 C C . ASN A 1 97 ? 8.649 -1.130 -4.781 1.00 97.25 97 ASN A C 1
ATOM 764 O O . ASN A 1 97 ? 9.870 -1.009 -4.687 1.00 97.25 97 ASN A O 1
ATOM 768 N N . PHE A 1 98 ? 7.820 -0.821 -3.780 1.00 95.31 98 PHE A N 1
ATOM 769 C CA . PHE A 1 98 ? 8.224 -0.486 -2.409 1.00 95.31 98 PHE A CA 1
ATOM 770 C C . PHE A 1 98 ? 7.452 -1.358 -1.415 1.00 95.31 98 PHE A C 1
ATOM 772 O O . PHE A 1 98 ? 6.864 -0.863 -0.449 1.00 95.31 98 PHE A O 1
ATOM 779 N N . CYS A 1 99 ? 7.389 -2.665 -1.688 1.00 94.62 99 CYS A N 1
ATOM 780 C CA . CYS A 1 99 ? 6.394 -3.517 -1.051 1.00 94.62 99 CYS A CA 1
ATOM 781 C C . CYS A 1 99 ? 6.586 -3.664 0.460 1.00 94.62 99 CYS A C 1
ATOM 783 O O . CYS A 1 99 ? 5.614 -3.973 1.158 1.00 94.62 99 CYS A O 1
ATOM 785 N N . GLY A 1 100 ? 7.800 -3.467 0.990 1.00 93.31 100 GLY A N 1
ATOM 786 C CA . GLY A 1 100 ? 8.108 -3.692 2.397 1.00 93.31 100 GLY A CA 1
ATOM 787 C C . GLY A 1 100 ? 7.621 -5.071 2.842 1.00 93.31 100 GLY A C 1
ATOM 788 O O . GLY A 1 100 ? 7.984 -6.080 2.252 1.00 93.31 100 GLY A O 1
ATOM 789 N N . SER A 1 101 ? 6.741 -5.118 3.849 1.00 92.75 101 SER A N 1
ATOM 790 C CA . SER A 1 101 ? 6.120 -6.360 4.345 1.00 92.75 101 SER A CA 1
ATOM 791 C C . SER A 1 101 ? 4.943 -6.887 3.505 1.00 92.75 101 SER A C 1
ATOM 793 O O . SER A 1 101 ? 4.276 -7.837 3.917 1.00 92.75 101 SER A O 1
ATOM 795 N N . GLY A 1 102 ? 4.645 -6.269 2.362 1.00 94.69 102 GLY A N 1
ATOM 796 C CA . GLY A 1 102 ? 3.641 -6.726 1.400 1.00 94.69 102 GLY A CA 1
ATOM 797 C C . GLY A 1 102 ? 2.201 -6.306 1.700 1.00 94.69 102 GLY A C 1
ATOM 798 O O . GLY A 1 102 ? 1.284 -6.957 1.217 1.00 94.69 102 GLY A O 1
ATOM 799 N N . THR A 1 103 ? 1.955 -5.238 2.470 1.00 95.44 103 THR A N 1
ATOM 800 C CA . THR A 1 103 ? 0.581 -4.863 2.889 1.00 95.44 103 THR A CA 1
ATOM 801 C C . THR A 1 103 ? -0.364 -4.617 1.704 1.00 95.44 103 THR A C 1
ATOM 803 O O . THR A 1 103 ? -1.473 -5.149 1.698 1.00 95.44 103 THR A O 1
ATOM 806 N N . PHE A 1 104 ? 0.056 -3.853 0.687 1.00 97.19 104 PHE A N 1
ATOM 807 C CA . PHE A 1 104 ? -0.759 -3.665 -0.521 1.00 97.19 104 PHE A CA 1
ATOM 808 C C . PHE A 1 104 ? -0.964 -4.975 -1.279 1.00 97.19 104 PHE A C 1
ATOM 810 O O . PHE A 1 104 ? -2.068 -5.259 -1.728 1.00 97.19 104 PHE A O 1
ATOM 817 N N . LEU A 1 105 ? 0.075 -5.802 -1.379 1.00 97.81 105 LEU A N 1
ATOM 818 C CA . LEU A 1 105 ? -0.003 -7.078 -2.084 1.00 97.81 105 LEU A CA 1
ATOM 819 C C . LEU A 1 105 ? -0.982 -8.041 -1.391 1.00 97.81 105 LEU A C 1
ATOM 821 O O . LEU A 1 105 ? -1.795 -8.673 -2.058 1.00 97.81 105 LEU A O 1
ATOM 825 N N . CYS A 1 106 ? -0.983 -8.103 -0.058 1.00 97.12 106 CYS A N 1
ATOM 826 C CA . CYS A 1 106 ? -1.949 -8.902 0.693 1.00 97.12 106 CYS A CA 1
ATOM 827 C 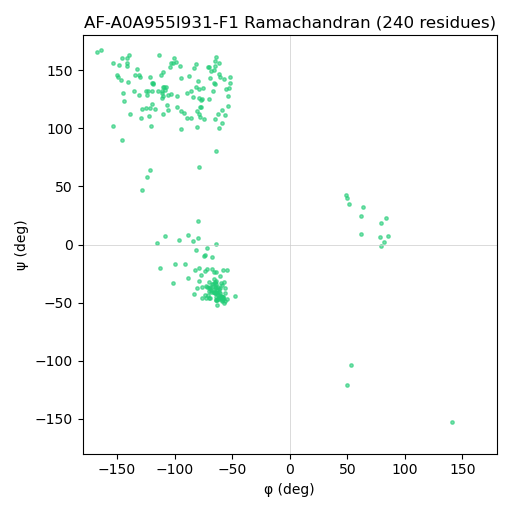C . CYS A 1 106 ? -3.390 -8.434 0.459 1.00 97.12 106 CYS A C 1
ATOM 829 O O . CYS A 1 106 ? -4.268 -9.251 0.189 1.00 97.12 106 CYS A O 1
ATOM 831 N N . GLU A 1 107 ? -3.650 -7.127 0.531 1.00 97.12 107 GLU A N 1
ATOM 832 C CA . GLU A 1 107 ? -4.996 -6.591 0.291 1.00 97.12 107 GLU A CA 1
ATOM 833 C C . GLU A 1 107 ? -5.428 -6.763 -1.178 1.00 97.12 107 GLU A C 1
ATOM 835 O O . GLU A 1 107 ? -6.590 -7.063 -1.442 1.00 97.12 107 GLU A O 1
ATOM 840 N N . ALA A 1 108 ? -4.505 -6.675 -2.140 1.00 97.88 108 ALA A N 1
ATOM 841 C CA . ALA A 1 108 ? -4.803 -6.902 -3.554 1.00 97.88 108 ALA A CA 1
ATOM 842 C C . ALA A 1 108 ? -5.152 -8.374 -3.823 1.00 97.88 108 ALA A C 1
ATOM 844 O O . ALA A 1 108 ? -6.106 -8.668 -4.546 1.00 97.88 108 ALA A O 1
ATOM 845 N N . ALA A 1 109 ? -4.434 -9.309 -3.192 1.00 97.19 109 ALA A N 1
ATOM 846 C CA . ALA A 1 109 ? -4.735 -10.736 -3.275 1.00 97.19 109 ALA A CA 1
ATOM 847 C C . ALA A 1 109 ? -6.139 -11.058 -2.736 1.00 97.19 109 ALA A C 1
ATOM 849 O O . ALA A 1 109 ? -6.861 -11.852 -3.338 1.00 97.19 109 ALA A O 1
ATOM 850 N N . ARG A 1 110 ? -6.578 -10.380 -1.664 1.00 95.06 110 ARG A N 1
ATOM 851 C CA . ARG A 1 110 ? -7.943 -10.510 -1.115 1.00 95.06 110 ARG A CA 1
ATOM 852 C C . ARG A 1 110 ? -9.035 -10.028 -2.077 1.00 95.06 110 ARG A C 1
ATOM 854 O O . ARG A 1 110 ? -10.168 -10.486 -1.969 1.00 95.06 110 ARG A O 1
ATOM 861 N N . LEU A 1 111 ? -8.700 -9.148 -3.023 1.00 96.31 111 LEU A N 1
ATOM 862 C CA . LEU A 1 111 ? -9.583 -8.724 -4.118 1.00 96.31 111 LEU A CA 1
ATOM 863 C C . LEU A 1 111 ? -9.477 -9.628 -5.361 1.00 96.31 111 LEU A C 1
ATOM 865 O O . LEU A 1 111 ? -10.032 -9.308 -6.408 1.00 96.31 111 LEU A O 1
ATOM 869 N N . GLY A 1 112 ? -8.760 -10.753 -5.274 1.00 96.44 112 GLY A N 1
ATOM 870 C CA . GLY A 1 112 ? -8.596 -11.699 -6.379 1.00 96.44 112 GLY A CA 1
ATOM 871 C C . GLY A 1 112 ? -7.562 -11.277 -7.425 1.00 96.44 112 GLY A C 1
ATOM 872 O O . GLY A 1 112 ? -7.592 -11.789 -8.546 1.00 96.44 112 GLY A O 1
ATOM 873 N N . CYS A 1 113 ? -6.658 -10.349 -7.099 1.00 98.12 113 CYS A N 1
ATOM 874 C CA . CYS A 1 113 ? -5.576 -9.938 -7.995 1.00 98.12 113 CYS A CA 1
ATOM 875 C C . CYS A 1 113 ? -4.388 -10.914 -7.959 1.00 98.12 113 CYS A C 1
ATOM 877 O O . CYS A 1 113 ? -4.133 -11.581 -6.956 1.00 98.12 113 CYS A O 1
ATOM 879 N N . ASN A 1 114 ? -3.611 -10.936 -9.044 1.00 98.44 114 ASN A N 1
ATOM 880 C CA . ASN A 1 114 ? -2.266 -11.508 -9.058 1.00 98.44 114 ASN A CA 1
ATOM 881 C C . ASN A 1 114 ? -1.268 -10.416 -8.665 1.00 98.44 114 ASN A C 1
ATOM 883 O O . ASN A 1 114 ? -1.295 -9.323 -9.234 1.00 98.44 114 ASN A O 1
ATOM 887 N N . VAL A 1 115 ? -0.388 -10.700 -7.714 1.00 98.56 115 VAL A N 1
ATOM 888 C CA . VAL A 1 115 ? 0.376 -9.672 -7.004 1.00 98.56 115 VAL A CA 1
ATOM 889 C C . VAL A 1 115 ? 1.868 -9.854 -7.191 1.00 98.56 115 VAL A C 1
ATOM 891 O O . VAL A 1 115 ? 2.406 -10.950 -7.061 1.00 98.56 115 VAL A O 1
ATOM 894 N N . TYR A 1 116 ? 2.534 -8.759 -7.515 1.00 98.62 116 TYR A N 1
ATOM 895 C CA . TYR A 1 116 ? 3.955 -8.727 -7.795 1.00 98.62 116 TYR A CA 1
ATOM 896 C C . TYR A 1 116 ? 4.577 -7.617 -6.973 1.00 98.62 116 TYR A C 1
ATOM 898 O O . TYR A 1 116 ? 3.963 -6.573 -6.770 1.00 98.62 116 TYR A O 1
ATOM 906 N N . GLY A 1 117 ? 5.790 -7.804 -6.485 1.00 97.69 117 GLY A N 1
ATOM 907 C CA . GLY A 1 117 ? 6.415 -6.715 -5.758 1.00 97.69 117 GLY A CA 1
ATOM 908 C C . GLY A 1 117 ? 7.896 -6.857 -5.560 1.00 97.69 117 GLY A C 1
ATOM 909 O O . GLY A 1 117 ? 8.500 -7.909 -5.773 1.00 97.69 117 GLY A O 1
ATOM 910 N N . SER A 1 118 ? 8.486 -5.755 -5.145 1.00 97.00 118 SER A N 1
ATOM 911 C CA . SER A 1 118 ? 9.884 -5.732 -4.788 1.00 97.00 118 SER A CA 1
ATOM 912 C C . SER A 1 118 ? 10.181 -4.730 -3.705 1.00 97.00 118 SER A C 1
ATOM 914 O O . SER A 1 118 ? 9.487 -3.730 -3.547 1.00 97.00 118 SER A O 1
ATOM 916 N N . ASP A 1 119 ? 11.256 -5.016 -2.991 1.00 96.06 119 ASP A N 1
ATOM 917 C CA . ASP A 1 119 ? 11.884 -4.101 -2.059 1.00 96.06 119 ASP A CA 1
ATOM 918 C C . ASP A 1 119 ? 13.403 -4.268 -2.174 1.00 96.06 119 ASP A C 1
ATOM 920 O O . ASP A 1 119 ? 13.899 -5.334 -2.558 1.00 96.06 119 ASP A O 1
ATOM 924 N N . ILE A 1 120 ? 14.155 -3.221 -1.845 1.00 94.69 120 ILE A N 1
ATOM 925 C CA . ILE A 1 120 ? 15.617 -3.281 -1.831 1.00 94.69 120 ILE A CA 1
ATOM 926 C C . ILE A 1 120 ? 16.134 -4.073 -0.624 1.00 94.69 120 ILE A C 1
ATOM 928 O O . ILE A 1 120 ? 17.251 -4.584 -0.662 1.00 94.69 120 ILE A O 1
ATOM 932 N N . ASN A 1 121 ? 15.340 -4.183 0.446 1.00 92.94 121 ASN A N 1
ATOM 933 C CA . ASN A 1 121 ? 15.725 -4.858 1.676 1.00 92.94 121 ASN A CA 1
ATOM 934 C C . ASN A 1 121 ? 15.318 -6.349 1.652 1.00 92.94 121 ASN A C 1
ATOM 936 O O . ASN A 1 121 ? 14.124 -6.659 1.772 1.00 92.94 121 ASN A O 1
ATOM 940 N N . PRO A 1 122 ? 16.290 -7.287 1.619 1.00 95.31 122 PRO A N 1
ATOM 941 C CA . PRO A 1 122 ? 16.016 -8.724 1.618 1.00 95.31 122 PRO A CA 1
ATOM 942 C C . PRO A 1 122 ? 15.167 -9.199 2.796 1.00 95.31 122 PRO A C 1
ATOM 944 O O . PRO A 1 122 ? 14.287 -10.037 2.620 1.00 95.31 122 PRO A O 1
ATOM 947 N N . GLY A 1 123 ? 15.378 -8.633 3.988 1.00 93.75 123 GLY A N 1
ATOM 948 C CA . GLY A 1 123 ? 14.622 -9.006 5.182 1.00 93.75 123 GLY A CA 1
ATOM 949 C C . GLY A 1 123 ? 13.133 -8.694 5.046 1.00 93.75 123 GLY A C 1
ATOM 950 O O . GLY A 1 123 ? 12.294 -9.496 5.444 1.00 93.75 123 GLY A O 1
ATOM 951 N N . THR A 1 124 ? 12.788 -7.562 4.427 1.00 91.56 124 THR A N 1
ATOM 952 C CA . THR A 1 124 ? 11.379 -7.209 4.189 1.00 91.56 124 THR A CA 1
ATOM 953 C C . THR A 1 124 ? 10.743 -8.063 3.099 1.00 91.56 124 THR A C 1
ATOM 955 O O . THR A 1 124 ? 9.600 -8.482 3.264 1.00 91.56 124 THR A O 1
ATOM 958 N N . VAL A 1 125 ? 11.499 -8.422 2.054 1.00 95.69 125 VAL A N 1
ATOM 959 C CA . VAL A 1 125 ? 11.039 -9.334 0.997 1.00 95.69 125 VAL A CA 1
ATOM 960 C C . VAL A 1 125 ? 10.688 -10.712 1.556 1.00 95.69 125 VAL A C 1
ATOM 962 O O . VAL A 1 125 ? 9.652 -11.265 1.194 1.00 95.69 125 VAL A O 1
ATOM 965 N N . GLU A 1 126 ? 11.488 -11.260 2.472 1.00 95.31 126 GLU A N 1
ATOM 966 C CA . GLU A 1 126 ? 11.160 -12.543 3.108 1.00 95.31 126 GLU A CA 1
ATOM 967 C C . GLU A 1 126 ? 9.892 -12.46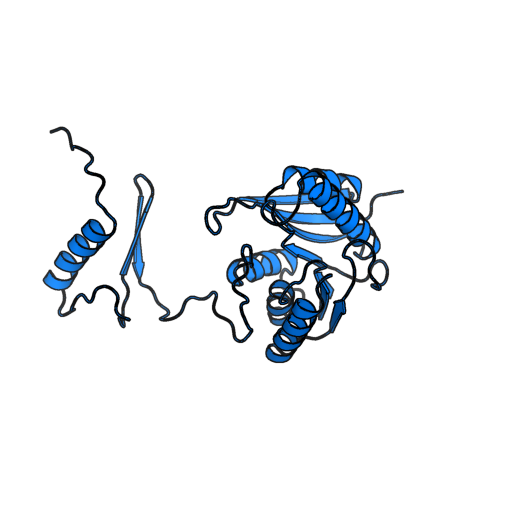0 3.972 1.00 95.31 126 GLU A C 1
ATOM 969 O O . GLU A 1 126 ? 9.049 -13.361 3.938 1.00 95.31 126 GLU A O 1
ATOM 974 N N . ILE A 1 127 ? 9.684 -11.340 4.673 1.00 94.44 127 ILE A N 1
ATOM 975 C CA . ILE A 1 127 ? 8.433 -11.093 5.406 1.00 94.44 127 ILE A CA 1
ATOM 976 C C . ILE A 1 127 ? 7.249 -10.995 4.437 1.00 94.44 127 ILE A C 1
ATOM 978 O O . ILE A 1 127 ? 6.211 -11.609 4.682 1.00 94.44 127 ILE A O 1
ATOM 982 N N . ALA A 1 128 ? 7.393 -10.265 3.327 1.00 95.75 128 ALA A N 1
ATOM 983 C CA . ALA A 1 128 ? 6.351 -10.151 2.312 1.00 95.75 128 ALA A CA 1
ATOM 984 C C . ALA A 1 128 ? 5.976 -11.519 1.734 1.00 95.75 128 ALA A C 1
ATOM 986 O O . ALA A 1 128 ? 4.791 -11.835 1.663 1.00 95.75 128 ALA A O 1
ATOM 987 N N . LYS A 1 129 ? 6.954 -12.368 1.399 1.00 96.94 129 LYS A N 1
ATOM 988 C CA . LYS A 1 129 ? 6.699 -13.742 0.933 1.00 96.94 129 LYS A CA 1
ATOM 989 C C . LYS A 1 129 ? 5.912 -14.558 1.958 1.00 96.94 129 LYS A C 1
ATOM 991 O O . LYS A 1 129 ? 4.921 -15.185 1.593 1.00 96.94 129 LYS A O 1
ATOM 996 N N . SER A 1 130 ? 6.309 -14.516 3.232 1.00 95.75 130 SER A N 1
ATOM 997 C CA . SER A 1 130 ? 5.589 -15.190 4.324 1.00 95.75 130 SER A CA 1
ATOM 998 C C . SER A 1 130 ? 4.143 -14.690 4.448 1.00 95.75 130 SER A C 1
ATOM 1000 O O . SER A 1 130 ? 3.199 -15.477 4.513 1.00 95.75 130 SER A O 1
ATOM 1002 N N . ASN A 1 131 ? 3.939 -13.373 4.393 1.00 95.69 131 ASN A N 1
ATOM 1003 C CA . ASN A 1 131 ? 2.612 -12.763 4.443 1.00 95.69 131 ASN A CA 1
ATOM 1004 C C . ASN A 1 131 ? 1.736 -13.151 3.244 1.00 95.69 131 ASN A C 1
ATOM 1006 O O . ASN A 1 131 ? 0.562 -13.473 3.421 1.00 95.69 131 ASN A O 1
ATOM 1010 N N . LEU A 1 132 ? 2.307 -13.185 2.039 1.00 96.44 132 LEU A N 1
ATOM 1011 C CA . LEU A 1 132 ? 1.607 -13.607 0.827 1.00 96.44 132 LEU A CA 1
ATOM 1012 C C . LEU A 1 132 ? 1.194 -15.079 0.863 1.00 96.44 132 LEU A C 1
ATOM 1014 O O . LEU A 1 132 ? 0.100 -15.415 0.408 1.00 96.44 132 LEU A O 1
ATOM 1018 N N . GLN A 1 133 ? 2.021 -15.947 1.451 1.00 95.75 133 GLN A N 1
ATOM 1019 C CA . GLN A 1 133 ? 1.663 -17.349 1.674 1.00 95.75 133 GLN A CA 1
ATOM 1020 C C . GLN A 1 133 ? 0.461 -17.483 2.616 1.00 95.75 133 GLN A C 1
ATOM 1022 O O . GLN A 1 133 ? -0.456 -18.245 2.317 1.00 95.75 133 GLN A O 1
ATOM 1027 N N . LYS A 1 134 ? 0.415 -16.705 3.709 1.00 95.00 134 LYS A N 1
ATOM 1028 C CA . LYS A 1 134 ? -0.701 -16.726 4.678 1.00 95.00 134 LYS A CA 1
ATOM 1029 C C . LYS A 1 134 ? -2.051 -16.376 4.047 1.00 95.00 134 LYS A C 1
ATOM 1031 O O . LYS A 1 134 ? -3.067 -16.919 4.466 1.00 95.00 134 LYS A O 1
ATOM 1036 N N . VAL A 1 135 ? -2.063 -15.498 3.043 1.00 95.06 135 VAL A N 1
ATOM 1037 C CA . VAL A 1 135 ? -3.291 -15.087 2.337 1.00 95.06 135 VAL A CA 1
ATOM 1038 C C . VAL A 1 135 ? -3.544 -15.868 1.040 1.00 95.06 135 VAL A C 1
ATOM 1040 O O . VAL A 1 135 ? -4.491 -15.562 0.321 1.00 95.06 135 VAL A O 1
ATOM 1043 N N . GLY A 1 136 ? -2.708 -16.862 0.714 1.00 95.44 136 GLY A N 1
ATOM 1044 C CA . GLY A 1 136 ? -2.855 -17.674 -0.500 1.00 95.44 136 GLY A CA 1
ATOM 1045 C C . GLY A 1 136 ? -2.694 -16.881 -1.803 1.00 95.44 136 GLY A C 1
ATOM 1046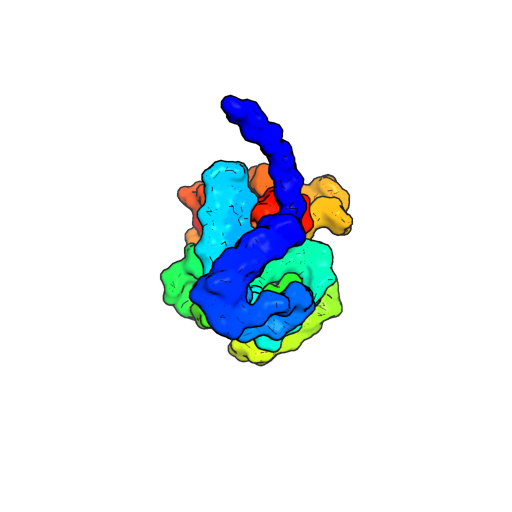 O O . GLY A 1 136 ? -3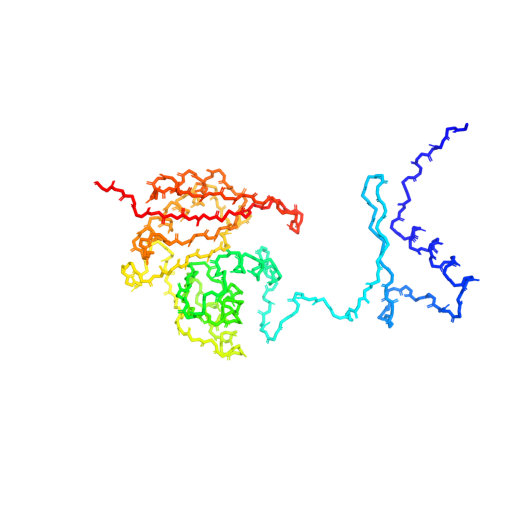.354 -17.187 -2.798 1.00 95.44 136 GLY A O 1
ATOM 1047 N N . ALA A 1 137 ? -1.857 -15.841 -1.801 1.00 96.38 137 ALA A N 1
ATOM 1048 C CA . ALA A 1 137 ? -1.674 -14.973 -2.958 1.00 96.38 137 ALA A CA 1
ATOM 1049 C C . ALA A 1 137 ? -0.971 -15.680 -4.129 1.00 96.38 137 ALA A C 1
ATOM 1051 O O . ALA A 1 137 ? -0.110 -16.540 -3.943 1.00 96.38 137 ALA A O 1
ATOM 1052 N N . LYS A 1 138 ? -1.298 -15.257 -5.355 1.00 95.69 138 LYS A N 1
ATOM 1053 C CA . LYS A 1 138 ? -0.635 -15.697 -6.590 1.00 95.69 138 LYS A CA 1
ATOM 1054 C C . LYS A 1 138 ? 0.263 -14.590 -7.132 1.00 95.69 138 LYS A C 1
ATOM 1056 O O . LYS A 1 138 ? -0.219 -13.484 -7.357 1.00 95.69 138 LYS A O 1
ATOM 1061 N N . GLY A 1 139 ? 1.524 -14.908 -7.410 1.00 93.50 139 GLY A N 1
ATOM 1062 C CA . GLY A 1 139 ? 2.479 -14.014 -8.067 1.00 93.50 139 GLY A CA 1
ATOM 1063 C C . GLY A 1 139 ? 3.883 -14.130 -7.475 1.00 93.50 139 GLY A C 1
ATOM 1064 O O . GLY A 1 139 ? 4.242 -15.208 -7.002 1.00 93.50 139 GLY A O 1
ATOM 1065 N N . ASP A 1 140 ? 4.685 -13.066 -7.549 1.00 96.06 140 ASP A N 1
ATOM 1066 C CA . ASP A 1 140 ? 6.118 -13.115 -7.220 1.00 96.06 140 ASP A CA 1
ATOM 1067 C C . ASP A 1 140 ? 6.600 -11.868 -6.468 1.00 96.06 140 ASP A C 1
ATOM 1069 O O . ASP A 1 140 ? 6.239 -10.742 -6.809 1.00 96.06 140 ASP A O 1
ATOM 1073 N N . VAL A 1 141 ? 7.462 -12.062 -5.469 1.00 97.38 141 VAL A N 1
ATOM 1074 C CA . VAL A 1 141 ? 8.119 -10.972 -4.737 1.00 97.38 141 VAL A CA 1
ATOM 1075 C C . VAL A 1 141 ? 9.614 -11.231 -4.653 1.00 97.38 141 VAL A C 1
ATOM 1077 O O . VAL A 1 141 ? 10.052 -12.300 -4.218 1.00 97.38 141 VAL A O 1
ATOM 1080 N N . CYS A 1 142 ? 10.416 -10.240 -5.038 1.00 97.38 142 CYS A N 1
ATOM 1081 C CA . CYS A 1 142 ? 11.868 -10.378 -5.096 1.00 97.38 142 CYS A CA 1
ATOM 1082 C C . CYS A 1 142 ? 12.625 -9.127 -4.648 1.00 97.38 142 CYS A C 1
ATOM 1084 O O . CYS A 1 142 ? 12.101 -8.016 -4.657 1.00 97.38 142 CYS A O 1
ATOM 1086 N N . VAL A 1 143 ? 13.896 -9.319 -4.294 1.00 97.88 143 VAL A N 1
ATOM 1087 C CA . VAL A 1 143 ? 14.808 -8.222 -3.956 1.00 97.88 143 VAL A CA 1
ATOM 1088 C C . VAL A 1 143 ? 15.296 -7.558 -5.236 1.00 97.88 143 VAL A C 1
ATOM 1090 O O . VAL A 1 143 ? 15.932 -8.218 -6.055 1.00 97.88 143 VAL A O 1
ATOM 1093 N N . GLN A 1 144 ? 15.003 -6.271 -5.414 1.00 96.31 144 GLN A N 1
ATOM 1094 C CA . GLN A 1 144 ? 15.494 -5.463 -6.538 1.00 96.31 144 GLN A CA 1
ATOM 1095 C C . GLN A 1 144 ? 15.244 -3.971 -6.281 1.00 96.31 144 GLN A C 1
ATOM 1097 O O . GLN A 1 144 ? 14.476 -3.593 -5.397 1.00 96.31 144 GLN A O 1
ATOM 1102 N N . ASN A 1 145 ? 15.896 -3.116 -7.068 1.00 94.25 145 ASN A N 1
ATOM 1103 C CA . ASN A 1 145 ? 15.696 -1.672 -7.015 1.00 94.25 145 ASN A CA 1
ATOM 1104 C C . ASN A 1 145 ? 14.408 -1.281 -7.764 1.00 94.25 145 ASN A C 1
ATOM 1106 O O . ASN A 1 145 ? 14.196 -1.711 -8.895 1.00 94.25 145 ASN A O 1
ATOM 1110 N N . ALA A 1 146 ? 13.588 -0.418 -7.160 1.00 93.88 146 ALA A N 1
ATOM 1111 C CA . ALA A 1 146 ? 12.337 0.081 -7.735 1.00 93.88 146 ALA A CA 1
ATOM 1112 C C . ALA A 1 146 ? 12.487 0.797 -9.093 1.00 93.88 146 ALA A C 1
ATOM 1114 O O . ALA A 1 146 ? 11.511 0.898 -9.831 1.00 93.88 146 ALA A O 1
ATOM 1115 N N . ALA A 1 147 ? 13.683 1.303 -9.405 1.00 92.62 147 ALA A N 1
ATOM 1116 C CA . ALA A 1 147 ? 14.010 1.973 -10.663 1.00 92.62 147 ALA A CA 1
ATOM 1117 C C . ALA A 1 147 ? 14.351 1.010 -11.812 1.00 92.62 147 ALA A C 1
ATOM 1119 O O . ALA A 1 147 ? 14.286 1.403 -12.973 1.00 92.62 147 ALA A O 1
ATOM 1120 N N . HIS A 1 148 ? 14.760 -0.224 -11.499 1.0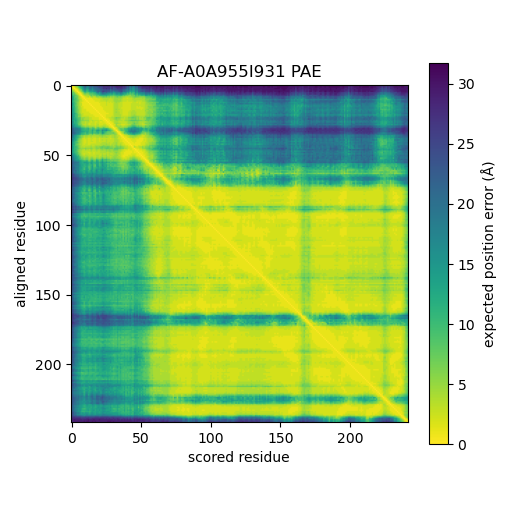0 92.88 148 HIS A N 1
ATOM 1121 C CA . HIS A 1 148 ? 15.248 -1.198 -12.476 1.00 92.88 148 HIS A CA 1
ATOM 1122 C C . HIS A 1 148 ? 14.829 -2.602 -12.051 1.00 92.88 148 HIS A C 1
ATOM 1124 O O . HIS A 1 148 ? 15.534 -3.290 -11.307 1.00 92.88 148 HIS A O 1
ATOM 1130 N N . THR A 1 149 ? 13.658 -3.016 -12.516 1.00 96.62 149 THR A N 1
ATOM 1131 C CA . THR A 1 149 ? 13.053 -4.296 -12.169 1.00 96.62 149 THR A CA 1
ATOM 1132 C C . THR A 1 149 ? 13.189 -5.313 -13.291 1.00 96.62 149 THR A C 1
ATOM 1134 O O . THR A 1 149 ? 13.269 -4.979 -14.472 1.00 96.62 149 THR A O 1
ATOM 1137 N N . LYS A 1 150 ? 13.130 -6.595 -12.925 1.00 96.94 150 LYS A N 1
ATOM 1138 C CA . LYS A 1 150 ? 13.056 -7.706 -13.884 1.00 96.94 150 LYS A CA 1
ATOM 1139 C C . LYS A 1 150 ? 11.698 -7.820 -14.589 1.00 96.94 150 LYS A C 1
ATOM 1141 O O . LYS A 1 150 ? 11.498 -8.745 -15.376 1.00 96.94 150 LYS A O 1
ATOM 1146 N N . TRP A 1 151 ? 10.727 -6.976 -14.236 1.00 97.81 151 TRP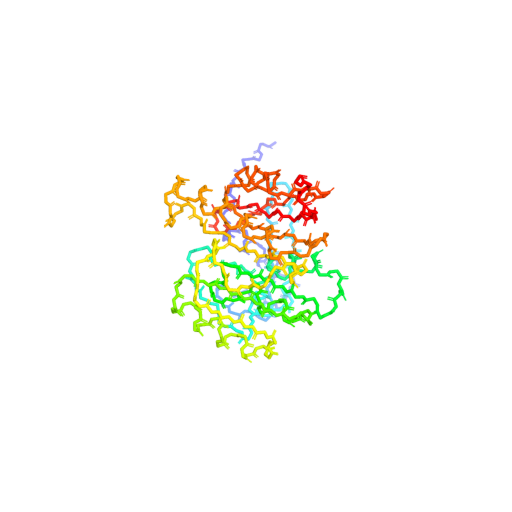 A N 1
ATOM 1147 C CA . TRP A 1 151 ? 9.365 -7.137 -14.718 1.00 97.81 151 TRP A CA 1
ATOM 1148 C C . TRP A 1 151 ? 9.263 -6.836 -16.217 1.00 97.81 151 TRP A C 1
ATOM 1150 O O . TRP A 1 151 ? 9.946 -5.929 -16.701 1.00 97.81 151 TRP A O 1
ATOM 1160 N N . PRO A 1 152 ? 8.418 -7.573 -16.958 1.00 97.38 152 PRO A N 1
ATOM 1161 C CA . PRO A 1 152 ? 8.239 -7.341 -18.383 1.00 97.38 152 PRO A CA 1
ATOM 1162 C C . PRO A 1 152 ? 7.502 -6.027 -18.658 1.00 97.38 152 PRO A C 1
ATOM 1164 O O . PRO A 1 152 ? 6.690 -5.568 -17.850 1.00 97.38 152 PRO A O 1
ATOM 1167 N N . ASP A 1 153 ? 7.779 -5.451 -19.825 1.00 97.31 153 ASP A N 1
ATOM 1168 C CA . ASP A 1 153 ? 7.099 -4.261 -20.331 1.00 97.31 153 ASP A CA 1
ATOM 1169 C C . ASP A 1 153 ? 5.586 -4.499 -20.421 1.00 97.31 153 ASP A C 1
ATOM 1171 O O . ASP A 1 153 ? 5.132 -5.583 -20.800 1.00 97.31 153 ASP A O 1
ATOM 1175 N N . GLN A 1 154 ? 4.804 -3.467 -20.101 1.00 96.88 154 GLN A N 1
ATOM 1176 C CA . GLN A 1 154 ? 3.350 -3.437 -20.294 1.00 96.88 154 GLN A CA 1
ATOM 1177 C C . GLN A 1 154 ? 2.604 -4.673 -19.756 1.00 96.88 154 GLN A C 1
ATOM 1179 O O . GLN A 1 154 ? 1.692 -5.221 -20.382 1.00 96.88 154 GLN A O 1
ATOM 1184 N N . PHE A 1 155 ? 2.982 -5.137 -18.570 1.00 96.94 155 PHE A N 1
ATOM 1185 C CA . PHE A 1 155 ? 2.450 -6.361 -17.980 1.00 96.94 155 PHE A CA 1
ATOM 1186 C C . PHE A 1 155 ? 1.387 -6.113 -16.910 1.00 96.94 155 PHE A C 1
ATOM 1188 O O . PHE A 1 155 ? 0.438 -6.901 -16.786 1.00 96.94 155 PHE A O 1
ATOM 1195 N N . PHE A 1 156 ? 1.518 -5.020 -16.159 1.00 98.19 156 PHE A N 1
ATOM 1196 C CA . PHE A 1 156 ? 0.661 -4.714 -15.015 1.00 98.19 156 PHE A CA 1
ATOM 1197 C C . PHE A 1 156 ? -0.508 -3.812 -15.391 1.00 98.19 156 PHE A C 1
ATOM 1199 O O . PHE A 1 156 ? -0.375 -2.917 -16.221 1.00 98.19 156 PHE A O 1
ATOM 1206 N N . GLY A 1 157 ? -1.662 -4.054 -14.767 1.00 97.62 157 GLY A N 1
ATOM 1207 C CA . GLY A 1 157 ? -2.817 -3.157 -14.870 1.00 97.62 157 GLY A CA 1
ATOM 1208 C C . GLY A 1 157 ? -2.792 -2.060 -13.807 1.00 97.62 157 GLY A C 1
ATOM 1209 O O . GLY A 1 157 ? -3.302 -0.968 -14.039 1.00 97.62 157 GLY A O 1
ATOM 1210 N N . ILE A 1 158 ? -2.186 -2.342 -12.650 1.00 98.56 158 ILE A N 1
ATOM 1211 C CA . ILE A 1 158 ? -2.115 -1.415 -11.520 1.00 98.56 158 ILE A CA 1
ATOM 1212 C C . ILE A 1 158 ? -0.692 -1.411 -10.966 1.00 98.56 158 ILE A C 1
ATOM 1214 O O . ILE A 1 158 ? -0.138 -2.474 -10.687 1.00 98.56 158 ILE A O 1
ATOM 1218 N N . ALA A 1 159 ? -0.141 -0.222 -10.744 1.00 98.44 159 ALA A N 1
ATOM 1219 C CA . ALA A 1 159 ? 1.026 -0.017 -9.896 1.00 98.44 159 ALA A CA 1
ATOM 1220 C C . ALA A 1 159 ? 0.601 0.742 -8.634 1.00 98.44 159 ALA A C 1
ATOM 1222 O O . ALA A 1 159 ? -0.127 1.731 -8.716 1.00 98.44 159 ALA A O 1
ATOM 1223 N N . ILE A 1 160 ? 1.010 0.281 -7.457 1.00 98.44 160 ILE A N 1
ATOM 1224 C CA . ILE A 1 160 ? 0.597 0.874 -6.185 1.00 98.44 160 ILE A CA 1
ATOM 1225 C C . ILE A 1 160 ? 1.730 0.823 -5.167 1.00 98.44 160 ILE A C 1
ATOM 1227 O O . ILE A 1 160 ? 2.306 -0.238 -4.975 1.00 98.44 160 ILE A O 1
ATOM 1231 N N . SER A 1 161 ? 2.050 1.941 -4.507 1.00 96.50 161 SER A N 1
ATOM 1232 C CA . SER A 1 161 ? 3.156 1.985 -3.539 1.00 96.50 161 SER A CA 1
ATOM 1233 C C . SER A 1 161 ? 2.976 2.992 -2.409 1.00 96.50 161 SER A C 1
ATOM 1235 O O . SER A 1 161 ? 2.472 4.105 -2.595 1.00 96.50 161 SER A O 1
ATOM 1237 N N . ASN A 1 162 ? 3.481 2.616 -1.229 1.00 93.62 162 ASN A N 1
ATOM 1238 C CA . ASN A 1 162 ? 3.727 3.530 -0.115 1.00 93.62 162 ASN A CA 1
ATOM 1239 C C . ASN A 1 162 ? 5.174 3.997 -0.183 1.00 93.62 162 ASN A C 1
ATOM 1241 O O . ASN A 1 162 ? 6.081 3.267 0.206 1.00 93.62 162 ASN A O 1
ATOM 1245 N N . LEU A 1 163 ? 5.378 5.198 -0.723 1.00 91.62 163 LEU A N 1
ATOM 1246 C CA . LEU A 1 163 ? 6.716 5.734 -0.925 1.00 91.62 163 LEU A CA 1
ATOM 1247 C C . LEU A 1 163 ? 7.411 5.994 0.415 1.00 91.62 163 LEU A C 1
ATOM 1249 O O . LEU A 1 163 ? 6.733 6.327 1.389 1.00 91.62 163 LEU A O 1
ATOM 1253 N N . PRO A 1 164 ? 8.751 5.900 0.476 1.00 84.94 164 PRO A N 1
ATOM 1254 C CA . PRO A 1 164 ? 9.488 6.223 1.689 1.00 84.94 164 PRO A CA 1
ATOM 1255 C C . PRO A 1 164 ? 9.266 7.684 2.101 1.00 84.94 164 PRO A C 1
ATOM 1257 O O . PRO A 1 164 ? 9.116 8.574 1.264 1.00 84.94 164 PRO A O 1
ATOM 1260 N N . TRP A 1 165 ? 9.213 7.936 3.408 1.00 80.25 165 TRP A N 1
ATOM 1261 C CA . TRP A 1 165 ? 8.930 9.268 3.956 1.00 80.25 165 TRP A CA 1
ATOM 1262 C C . TRP A 1 165 ? 10.213 9.991 4.370 1.00 80.25 165 TRP A C 1
ATOM 1264 O O . TRP A 1 165 ? 11.210 9.359 4.720 1.00 80.25 165 TRP A O 1
ATOM 1274 N N . ASP A 1 166 ? 10.154 11.324 4.429 1.00 65.06 166 ASP A N 1
ATOM 1275 C CA . ASP A 1 166 ? 11.303 12.224 4.662 1.00 65.06 166 ASP A CA 1
ATOM 1276 C C . ASP A 1 166 ? 12.123 11.927 5.932 1.00 65.06 166 ASP A C 1
ATOM 1278 O O . ASP A 1 166 ? 13.281 12.311 6.036 1.00 65.06 166 ASP A O 1
ATOM 1282 N N . LYS A 1 167 ? 11.549 11.237 6.926 1.00 61.59 167 LYS A N 1
ATOM 1283 C CA . LYS A 1 167 ? 12.276 10.860 8.154 1.00 61.59 167 LYS A CA 1
ATOM 1284 C C . LYS A 1 167 ? 13.294 9.734 7.946 1.00 61.59 167 LYS A C 1
ATOM 1286 O O . LYS A 1 167 ? 14.031 9.426 8.876 1.00 61.59 167 LYS A O 1
ATOM 1291 N N . GLN A 1 168 ? 13.293 9.096 6.778 1.00 59.78 168 GLN A N 1
ATOM 1292 C CA . GLN A 1 168 ? 14.115 7.924 6.475 1.00 59.78 168 GLN A CA 1
ATOM 1293 C C . GLN A 1 168 ? 15.185 8.212 5.414 1.00 59.78 168 GLN A C 1
ATOM 1295 O O . GLN A 1 168 ? 16.145 7.453 5.319 1.00 59.78 168 GLN A O 1
ATOM 1300 N N . ILE A 1 169 ? 15.024 9.272 4.608 1.00 65.62 169 ILE A N 1
ATOM 1301 C CA . ILE A 1 169 ? 15.843 9.552 3.418 1.00 65.62 169 ILE A CA 1
ATOM 1302 C C . ILE A 1 169 ? 15.949 11.072 3.196 1.00 65.62 169 ILE A C 1
ATOM 1304 O O . ILE A 1 169 ? 14.982 11.802 3.401 1.00 65.62 169 ILE A O 1
ATOM 1308 N N . GLU A 1 170 ? 17.105 11.554 2.729 1.00 73.94 170 GLU A N 1
ATOM 1309 C CA . GLU A 1 170 ? 17.298 12.954 2.325 1.00 73.94 170 GLU A CA 1
ATOM 1310 C C . GLU A 1 170 ? 16.379 13.387 1.160 1.00 73.94 170 GLU A C 1
ATOM 1312 O O . GLU A 1 170 ? 16.091 12.621 0.238 1.00 73.94 170 GLU A O 1
ATOM 1317 N N . VAL A 1 171 ? 15.960 14.660 1.147 1.00 69.50 171 VAL A N 1
ATOM 1318 C CA . VAL A 1 171 ? 14.969 15.190 0.182 1.00 69.50 171 VAL A CA 1
ATOM 1319 C C . VAL A 1 171 ? 15.463 15.176 -1.280 1.00 69.50 171 VAL A C 1
ATOM 1321 O O . VAL A 1 171 ? 14.682 14.989 -2.218 1.00 69.50 171 VAL A O 1
ATOM 1324 N N . ALA A 1 172 ? 16.763 15.360 -1.517 1.00 70.69 172 ALA A N 1
ATOM 1325 C CA . ALA A 1 172 ? 17.315 15.240 -2.870 1.00 70.69 172 ALA A CA 1
ATOM 1326 C C . ALA A 1 172 ? 17.172 13.797 -3.393 1.00 70.69 172 ALA A C 1
ATOM 1328 O O . ALA A 1 172 ? 16.739 13.575 -4.526 1.00 70.69 172 ALA A O 1
ATOM 1329 N N . SER A 1 173 ? 17.429 12.824 -2.520 1.00 83.25 173 SER A N 1
ATOM 1330 C CA . SER A 1 173 ? 17.345 11.398 -2.819 1.00 83.25 173 SER A CA 1
ATOM 1331 C C . SER A 1 173 ? 15.901 10.929 -3.013 1.00 83.25 173 SER A C 1
ATOM 1333 O O . SER A 1 173 ? 15.639 10.184 -3.955 1.00 83.25 173 SER A O 1
ATOM 1335 N N . ILE A 1 174 ? 14.927 11.410 -2.219 1.00 87.19 174 ILE A N 1
ATOM 1336 C CA . ILE A 1 174 ? 13.515 11.017 -2.419 1.00 87.19 174 ILE A CA 1
ATOM 1337 C C . ILE A 1 174 ? 12.992 11.457 -3.790 1.00 87.19 174 ILE A C 1
ATOM 1339 O O . ILE A 1 174 ? 12.265 10.720 -4.449 1.00 87.19 174 ILE A O 1
ATOM 1343 N N . THR A 1 175 ? 13.417 12.630 -4.261 1.00 91.44 175 THR A N 1
ATOM 1344 C CA . THR A 1 175 ? 13.033 13.160 -5.574 1.00 91.44 175 THR A CA 1
ATOM 1345 C C . THR A 1 175 ? 13.499 12.235 -6.701 1.00 91.44 175 THR A C 1
ATOM 1347 O O . THR A 1 175 ? 12.721 11.929 -7.603 1.00 91.44 175 THR A O 1
ATOM 1350 N N . GLN A 1 176 ? 14.747 11.762 -6.635 1.00 91.94 176 GLN A N 1
ATOM 1351 C CA . GLN A 1 176 ? 15.321 10.841 -7.622 1.00 91.94 176 GLN A CA 1
ATOM 1352 C C . GLN A 1 176 ? 14.672 9.455 -7.565 1.00 91.94 176 GLN A C 1
ATOM 1354 O O . GLN A 1 176 ? 14.413 8.856 -8.609 1.00 91.94 176 GLN A O 1
ATOM 1359 N N . ILE A 1 177 ? 14.370 8.965 -6.360 1.00 92.81 177 ILE A N 1
ATOM 1360 C CA . ILE A 1 177 ? 13.667 7.694 -6.150 1.00 92.81 177 ILE A CA 1
ATOM 1361 C C . ILE A 1 177 ? 12.272 7.745 -6.786 1.00 92.81 177 ILE A C 1
ATOM 1363 O O . ILE A 1 177 ? 11.896 6.824 -7.507 1.00 92.81 177 ILE A O 1
ATOM 1367 N N . ILE A 1 178 ? 11.524 8.833 -6.567 1.00 94.88 178 ILE A N 1
ATOM 1368 C CA . ILE A 1 178 ? 10.190 9.025 -7.152 1.00 94.88 178 ILE A CA 1
ATOM 1369 C C . ILE A 1 178 ? 10.267 9.108 -8.681 1.00 94.88 178 ILE A C 1
ATOM 1371 O O . ILE A 1 178 ? 9.498 8.427 -9.356 1.00 94.88 178 ILE A O 1
ATOM 1375 N N . ASP A 1 179 ? 11.188 9.911 -9.225 1.00 95.81 179 ASP A N 1
ATOM 1376 C CA . ASP A 1 179 ? 11.375 10.052 -10.678 1.00 95.81 179 ASP A CA 1
ATOM 1377 C C . ASP A 1 179 ? 11.671 8.696 -11.331 1.00 95.81 179 ASP A C 1
ATOM 1379 O O . ASP A 1 179 ? 10.993 8.295 -12.275 1.00 95.81 179 ASP A O 1
ATOM 1383 N N . SER A 1 180 ? 12.635 7.960 -10.778 1.00 95.38 180 SER A N 1
ATOM 1384 C CA . SER A 1 180 ? 13.096 6.690 -11.345 1.00 95.38 180 SER A CA 1
ATOM 1385 C C . SER A 1 180 ? 12.057 5.577 -11.202 1.00 95.38 180 SER A C 1
ATOM 1387 O O . SER A 1 180 ? 11.869 4.792 -12.126 1.00 95.38 180 SER A O 1
ATOM 1389 N N . CYS A 1 181 ? 11.327 5.525 -10.082 1.00 96.06 181 CYS A N 1
ATOM 1390 C CA . CYS A 1 181 ? 10.226 4.575 -9.929 1.00 96.06 181 CYS A CA 1
ATOM 1391 C C . CYS A 1 181 ? 9.088 4.859 -10.914 1.00 96.06 181 CYS A C 1
ATOM 1393 O O . CYS A 1 181 ? 8.520 3.926 -11.474 1.00 96.06 181 CYS A O 1
ATOM 1395 N N . LEU A 1 182 ? 8.726 6.128 -11.127 1.00 97.00 182 LEU A N 1
ATOM 1396 C CA . LEU A 1 182 ? 7.658 6.473 -12.067 1.00 97.00 182 LEU A CA 1
ATOM 1397 C C . LEU A 1 182 ? 8.080 6.237 -13.521 1.00 97.00 182 LEU A C 1
ATOM 1399 O O . LEU A 1 182 ? 7.242 5.825 -14.319 1.00 97.00 182 LEU A O 1
ATOM 1403 N N . ALA A 1 183 ? 9.363 6.419 -13.847 1.00 97.06 183 ALA A N 1
ATOM 1404 C CA . ALA A 1 183 ? 9.921 6.005 -15.133 1.00 97.06 183 ALA A CA 1
ATOM 1405 C C . ALA A 1 183 ? 9.786 4.487 -15.335 1.00 97.06 183 ALA A C 1
ATOM 1407 O O . ALA A 1 183 ? 9.345 4.033 -16.388 1.00 97.06 183 ALA A O 1
ATOM 1408 N N . GLU A 1 184 ? 10.100 3.699 -14.306 1.00 97.56 184 GLU A N 1
ATOM 1409 C CA . GLU A 1 184 ? 9.961 2.246 -14.371 1.00 97.56 184 GLU A CA 1
ATOM 1410 C C . GLU A 1 184 ? 8.495 1.810 -14.484 1.00 97.56 184 GLU A C 1
ATOM 1412 O O . GLU A 1 184 ? 8.160 0.943 -15.290 1.00 97.56 184 GLU A O 1
ATOM 1417 N N . TYR A 1 185 ? 7.588 2.460 -13.751 1.00 97.62 185 TYR A N 1
ATOM 1418 C CA . TYR A 1 185 ? 6.147 2.254 -13.908 1.00 97.62 185 TYR A CA 1
ATOM 1419 C C . TYR A 1 185 ? 5.667 2.566 -15.323 1.00 97.62 185 TYR A C 1
ATOM 1421 O O . TYR A 1 185 ? 4.805 1.847 -15.826 1.00 97.62 185 TYR A O 1
ATOM 1429 N N . ALA A 1 186 ? 6.244 3.561 -16.001 1.00 97.12 186 ALA A N 1
ATOM 1430 C CA . ALA A 1 186 ? 5.890 3.868 -17.385 1.00 97.12 186 ALA A CA 1
ATOM 1431 C C . ALA A 1 186 ? 6.280 2.753 -18.361 1.00 97.12 186 ALA A C 1
ATOM 1433 O O . ALA A 1 186 ? 5.583 2.546 -19.353 1.00 97.12 186 ALA A O 1
ATOM 1434 N N . ARG A 1 187 ? 7.339 1.995 -18.057 1.00 97.12 187 ARG A N 1
ATOM 1435 C CA . ARG A 1 187 ? 7.752 0.824 -18.839 1.00 97.12 187 ARG A CA 1
ATOM 1436 C C . ARG A 1 187 ? 6.854 -0.391 -18.584 1.00 97.12 187 ARG A C 1
ATOM 1438 O O . ARG A 1 187 ? 6.445 -1.072 -19.524 1.00 97.12 187 ARG A O 1
ATOM 1445 N N . ILE A 1 188 ? 6.557 -0.690 -17.318 1.00 97.56 188 ILE A N 1
ATOM 1446 C CA . ILE A 1 188 ? 5.936 -1.971 -16.923 1.00 97.56 188 ILE A CA 1
ATOM 1447 C C . ILE A 1 188 ? 4.401 -1.946 -16.890 1.00 97.56 188 ILE A C 1
ATOM 1449 O O . ILE A 1 188 ? 3.773 -3.009 -16.873 1.00 97.56 188 ILE A O 1
ATOM 1453 N N . LEU A 1 189 ? 3.773 -0.767 -16.863 1.00 97.69 189 LEU A N 1
ATOM 1454 C CA . LEU A 1 189 ? 2.315 -0.643 -16.913 1.00 97.69 189 LEU A CA 1
ATOM 1455 C C . LEU A 1 189 ? 1.790 -0.790 -18.338 1.00 97.69 189 LEU A C 1
ATOM 1457 O O . LEU A 1 189 ? 2.360 -0.276 -19.298 1.00 97.69 189 LEU A O 1
ATOM 1461 N N . LYS A 1 190 ? 0.654 -1.473 -18.467 1.00 95.94 190 LYS A N 1
ATOM 1462 C CA . LYS A 1 190 ? -0.133 -1.487 -19.701 1.00 95.94 190 LYS A CA 1
ATOM 1463 C C . LYS A 1 190 ? -0.609 -0.073 -20.062 1.00 95.94 190 LYS A C 1
ATOM 1465 O O . LYS A 1 190 ? -0.796 0.755 -19.165 1.00 95.94 190 LYS A O 1
ATOM 1470 N N . PRO A 1 191 ? -0.906 0.192 -21.348 1.00 91.62 191 PRO A N 1
ATOM 1471 C CA . PRO A 1 191 ? -1.697 1.356 -21.729 1.00 91.62 191 PRO A CA 1
ATOM 1472 C C . PRO A 1 191 ? -2.999 1.405 -20.918 1.00 91.62 191 PRO A C 1
ATOM 1474 O O . PRO A 1 191 ? -3.618 0.363 -20.699 1.00 91.62 191 PRO A O 1
ATOM 1477 N N . HIS A 1 192 ? -3.404 2.598 -20.475 1.00 91.38 192 HIS A N 1
ATOM 1478 C CA . HIS A 1 192 ? -4.558 2.804 -19.585 1.00 91.38 192 HIS A CA 1
ATOM 1479 C C . HIS A 1 192 ? -4.427 2.131 -18.205 1.00 91.38 192 HIS A C 1
ATOM 1481 O O . HIS A 1 192 ? -5.423 1.831 -17.548 1.00 91.38 192 HIS A O 1
ATOM 1487 N N . GLY A 1 193 ? -3.194 1.882 -17.754 1.00 95.44 193 GLY A N 1
ATOM 1488 C CA . GLY A 1 193 ? -2.918 1.410 -16.403 1.00 95.44 193 GLY A CA 1
ATOM 1489 C C . GLY A 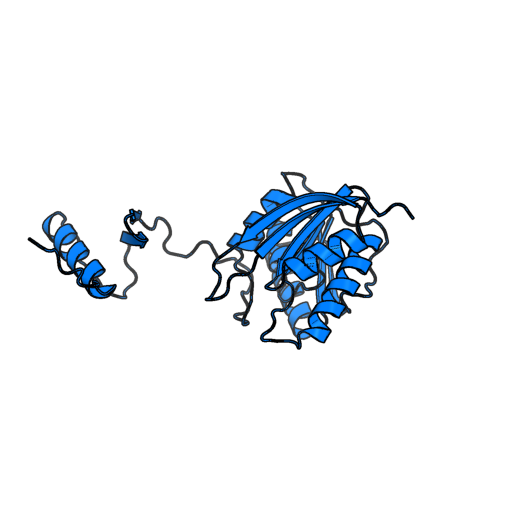1 193 ? -3.320 2.428 -15.334 1.00 95.44 193 GLY A C 1
ATOM 1490 O O . GLY A 1 193 ? -3.479 3.625 -15.592 1.00 95.44 193 GLY A O 1
ATOM 1491 N N . LYS A 1 194 ? -3.464 1.950 -14.098 1.00 97.94 194 LYS A N 1
ATOM 1492 C CA . LYS A 1 194 ? -3.789 2.790 -12.940 1.00 97.94 194 LYS A CA 1
ATOM 1493 C C . LYS A 1 194 ? -2.613 2.855 -11.971 1.00 97.94 194 LYS A C 1
ATOM 1495 O O . LYS A 1 194 ? -1.887 1.876 -11.792 1.00 97.94 194 LYS A O 1
ATOM 1500 N N . ILE A 1 195 ? -2.436 4.003 -11.329 1.00 98.31 195 ILE A N 1
ATOM 1501 C CA . ILE A 1 195 ? -1.376 4.249 -10.349 1.00 98.31 195 ILE A CA 1
ATOM 1502 C C . ILE A 1 195 ? -1.992 4.685 -9.020 1.00 98.31 195 ILE A C 1
ATOM 1504 O O . ILE A 1 195 ? -2.827 5.585 -8.991 1.00 98.31 195 ILE A O 1
ATOM 1508 N N . GLY A 1 196 ? -1.552 4.080 -7.917 1.00 98.12 196 GLY A N 1
ATOM 1509 C CA . GLY A 1 196 ? -1.866 4.514 -6.557 1.00 98.12 196 GLY A CA 1
ATOM 1510 C C . GLY A 1 196 ? -0.607 4.836 -5.763 1.00 98.12 196 GLY A C 1
ATOM 1511 O O . GLY A 1 196 ? 0.198 3.955 -5.491 1.00 98.12 196 GLY A O 1
ATOM 1512 N N . MET A 1 197 ? -0.437 6.078 -5.332 1.00 96.81 197 MET A N 1
ATOM 1513 C CA . MET A 1 197 ? 0.725 6.489 -4.539 1.00 96.81 197 MET A CA 1
ATOM 1514 C C . MET A 1 197 ? 0.275 7.065 -3.208 1.00 96.81 197 MET A C 1
ATOM 1516 O O . MET A 1 197 ? -0.725 7.776 -3.137 1.00 96.81 197 MET A O 1
ATOM 1520 N N . ILE A 1 198 ? 1.041 6.812 -2.154 1.00 94.56 198 ILE A N 1
ATOM 1521 C CA . ILE A 1 198 ? 0.952 7.569 -0.906 1.00 94.56 198 ILE A CA 1
ATOM 1522 C C . ILE A 1 198 ? 2.332 8.137 -0.567 1.00 94.56 198 ILE A C 1
ATOM 1524 O O . ILE A 1 198 ? 3.333 7.421 -0.587 1.00 94.56 198 ILE A O 1
ATOM 1528 N N . SER A 1 199 ? 2.389 9.447 -0.310 1.00 91.69 199 SER A N 1
ATOM 1529 C CA . SER A 1 199 ? 3.637 10.179 -0.060 1.00 91.69 199 SER A CA 1
ATOM 1530 C C . SER A 1 199 ? 3.417 11.422 0.808 1.00 91.69 199 SER A C 1
ATOM 1532 O O . SER A 1 199 ? 2.328 12.001 0.830 1.00 91.69 199 SER A O 1
ATOM 1534 N N . THR A 1 200 ? 4.470 11.870 1.496 1.00 89.38 200 THR A N 1
ATOM 1535 C CA . THR A 1 200 ? 4.534 13.192 2.146 1.00 89.38 200 THR A CA 1
ATOM 1536 C C . THR A 1 200 ? 4.893 14.327 1.179 1.00 89.38 200 THR A C 1
ATOM 1538 O O . THR A 1 200 ? 4.857 15.488 1.580 1.00 89.38 200 THR A O 1
ATOM 1541 N N . LYS A 1 201 ? 5.201 14.007 -0.087 1.00 90.50 201 LYS A N 1
ATOM 1542 C CA . LYS A 1 201 ? 5.611 14.936 -1.156 1.00 90.50 201 LYS A CA 1
ATOM 1543 C C . LYS A 1 201 ? 4.701 14.838 -2.394 1.00 90.50 201 LYS A C 1
ATOM 1545 O O . LYS A 1 201 ? 5.183 14.511 -3.486 1.00 90.50 201 LYS A O 1
ATOM 1550 N N . PRO A 1 202 ? 3.381 15.064 -2.260 1.00 92.88 202 PRO A N 1
ATOM 1551 C CA . PRO A 1 202 ? 2.435 14.910 -3.370 1.00 92.88 202 PRO A CA 1
ATOM 1552 C C . PRO A 1 202 ? 2.777 15.762 -4.594 1.00 92.88 202 PRO A C 1
ATOM 1554 O O . PRO A 1 202 ? 2.544 15.340 -5.724 1.00 92.88 202 PRO A O 1
ATOM 1557 N N . GLU A 1 203 ? 3.366 16.940 -4.396 1.00 94.62 203 GLU A N 1
ATOM 1558 C CA . GLU A 1 203 ? 3.799 17.835 -5.467 1.00 94.62 203 GLU A CA 1
ATOM 1559 C C . GLU A 1 203 ? 4.910 17.224 -6.332 1.00 94.62 203 GLU A C 1
ATOM 1561 O O . GLU A 1 203 ? 4.908 17.389 -7.554 1.00 94.62 203 GLU A O 1
ATOM 1566 N N . ILE A 1 204 ? 5.826 16.467 -5.720 1.00 94.75 204 ILE A N 1
ATOM 1567 C CA . ILE A 1 204 ? 6.921 15.786 -6.422 1.00 94.75 204 ILE A CA 1
ATOM 1568 C C . ILE A 1 204 ? 6.367 14.604 -7.213 1.00 94.75 204 ILE A C 1
ATOM 1570 O O . ILE A 1 204 ? 6.678 14.454 -8.396 1.00 94.75 204 ILE A O 1
ATOM 1574 N N . VAL A 1 205 ? 5.498 13.806 -6.591 1.00 96.19 205 VAL A N 1
ATOM 1575 C CA . VAL A 1 205 ? 4.817 12.693 -7.265 1.00 96.19 205 VAL A CA 1
ATOM 1576 C C . VAL A 1 205 ? 4.005 13.211 -8.452 1.00 96.19 205 VAL A C 1
ATOM 1578 O O . VAL A 1 205 ? 4.180 12.723 -9.562 1.00 96.19 205 VAL A O 1
ATOM 1581 N N . ALA A 1 206 ? 3.194 14.256 -8.273 1.00 96.38 206 ALA A N 1
ATOM 1582 C CA . ALA A 1 206 ? 2.364 14.819 -9.337 1.00 96.38 206 ALA A CA 1
ATOM 1583 C C . ALA A 1 206 ? 3.189 15.415 -10.491 1.00 96.38 206 ALA A C 1
ATOM 1585 O O . ALA A 1 206 ? 2.760 15.368 -11.648 1.00 96.38 206 ALA A O 1
ATOM 1586 N N . LYS A 1 207 ? 4.363 15.990 -10.195 1.00 96.31 207 LYS A N 1
ATOM 1587 C CA . LYS A 1 207 ? 5.310 16.476 -11.207 1.00 96.31 207 LYS A CA 1
ATOM 1588 C C . LYS A 1 207 ? 5.829 15.323 -12.065 1.00 96.31 207 LYS A C 1
ATOM 1590 O O . LYS A 1 207 ? 5.756 15.403 -13.289 1.00 96.31 207 LYS A O 1
ATOM 1595 N N . TYR A 1 208 ? 6.343 14.264 -11.443 1.00 96.50 208 TYR A N 1
ATOM 1596 C CA . TYR A 1 208 ? 6.948 13.147 -12.174 1.00 96.50 208 TYR A CA 1
ATOM 1597 C C . TYR A 1 208 ? 5.919 12.213 -12.810 1.00 96.50 208 TYR A C 1
ATOM 1599 O O . TYR A 1 208 ? 6.189 11.655 -13.869 1.00 96.50 208 TYR A O 1
ATOM 1607 N N . LEU A 1 209 ? 4.708 12.129 -12.256 1.00 96.31 209 LEU A N 1
ATOM 1608 C CA . LEU A 1 209 ? 3.590 11.444 -12.898 1.00 96.31 209 LEU A CA 1
ATOM 1609 C C . LEU A 1 209 ? 3.307 12.080 -14.268 1.00 96.31 209 LEU A C 1
ATOM 1611 O O . LEU A 1 209 ? 3.255 11.385 -15.272 1.00 96.31 209 LEU A O 1
ATOM 1615 N N . ARG A 1 210 ? 3.229 13.417 -14.333 1.00 96.12 210 ARG A N 1
ATOM 1616 C CA . ARG A 1 210 ? 3.029 14.154 -15.596 1.00 96.12 210 ARG A CA 1
ATOM 1617 C C . ARG A 1 210 ? 4.248 14.156 -16.521 1.00 96.12 210 ARG A C 1
ATOM 1619 O O . ARG A 1 210 ? 4.093 14.416 -17.707 1.00 96.12 210 ARG A O 1
ATOM 1626 N N . LYS A 1 211 ? 5.450 13.906 -15.992 1.00 96.12 211 LYS A N 1
ATOM 1627 C CA . LYS A 1 211 ? 6.670 13.767 -16.802 1.00 96.12 211 LYS A CA 1
ATOM 1628 C C . LYS A 1 211 ? 6.650 12.465 -17.606 1.00 96.12 211 LYS A C 1
ATOM 1630 O O . LYS A 1 211 ? 7.034 12.476 -18.767 1.00 96.12 211 LYS A O 1
ATOM 1635 N N . HIS A 1 212 ? 6.230 11.366 -16.978 1.00 96.25 212 HIS A N 1
ATOM 1636 C CA . HIS A 1 212 ? 6.344 10.017 -17.551 1.00 96.25 212 HIS A CA 1
ATOM 1637 C C . HIS A 1 212 ? 5.056 9.494 -18.184 1.00 96.25 212 HIS A C 1
ATOM 1639 O O . HIS A 1 212 ? 5.098 8.554 -18.974 1.00 96.25 212 HIS A O 1
ATOM 1645 N N . PHE A 1 213 ? 3.914 10.104 -17.869 1.00 96.31 213 PHE A N 1
ATOM 1646 C CA . PHE A 1 213 ? 2.609 9.648 -18.326 1.00 96.31 213 PHE A CA 1
ATOM 1647 C C . PHE A 1 213 ? 1.755 10.782 -18.877 1.00 96.31 213 PHE A C 1
ATOM 1649 O O . PHE A 1 213 ? 1.787 11.915 -18.390 1.00 96.31 213 PHE A O 1
ATOM 1656 N N . GLN A 1 214 ? 0.876 10.430 -19.815 1.00 95.69 214 GLN A N 1
ATOM 1657 C CA . GLN A 1 214 ? -0.329 11.214 -20.043 1.00 95.69 214 GLN A CA 1
ATOM 1658 C C . GLN A 1 214 ? -1.336 10.870 -18.939 1.00 95.69 214 GLN A C 1
ATOM 1660 O O . GLN A 1 214 ? -1.866 9.763 -18.891 1.00 95.69 214 GLN A O 1
ATOM 1665 N N . VAL A 1 215 ? -1.578 11.816 -18.033 1.00 95.06 215 VAL A N 1
ATOM 1666 C CA . VAL A 1 215 ? -2.497 11.636 -16.901 1.00 95.06 215 VAL A CA 1
ATOM 1667 C C . VAL A 1 215 ? -3.920 11.962 -17.354 1.00 95.06 215 VAL A C 1
ATOM 1669 O O . VAL A 1 215 ? -4.237 13.129 -17.584 1.00 95.06 215 VAL A O 1
ATOM 1672 N N . ASN A 1 216 ? -4.766 10.940 -17.483 1.00 92.44 216 ASN A N 1
ATOM 1673 C CA . ASN A 1 216 ? -6.161 11.088 -17.917 1.00 92.44 216 ASN A CA 1
ATOM 1674 C C . ASN A 1 216 ? -7.051 11.547 -16.756 1.00 92.44 216 ASN A C 1
ATOM 1676 O O . ASN A 1 216 ? -7.957 12.359 -16.930 1.00 92.44 216 ASN A O 1
ATOM 1680 N N . PHE A 1 217 ? -6.760 11.036 -15.560 1.00 93.81 217 PHE A N 1
ATOM 1681 C CA . PHE A 1 217 ? -7.472 11.335 -14.326 1.00 93.81 217 PHE A CA 1
ATOM 1682 C C . PHE A 1 217 ? -6.493 11.310 -13.149 1.00 93.81 217 PHE A C 1
ATOM 1684 O O . PHE A 1 217 ? -5.594 10.471 -13.116 1.00 93.81 217 PHE A O 1
ATOM 1691 N N . LEU A 1 218 ? -6.661 12.223 -12.190 1.00 95.69 218 LEU A N 1
ATOM 1692 C CA . LEU A 1 218 ? -5.895 12.265 -10.943 1.00 95.69 218 LEU A CA 1
ATOM 1693 C C . LEU A 1 218 ? -6.801 12.724 -9.803 1.00 95.69 218 LEU A C 1
ATOM 1695 O O . LEU A 1 218 ? -7.358 13.821 -9.849 1.00 95.69 218 LEU A O 1
ATOM 1699 N N . GLN A 1 219 ? -6.886 11.907 -8.761 1.00 95.81 219 GLN A N 1
ATOM 1700 C CA . GLN A 1 219 ? -7.611 12.206 -7.538 1.00 95.81 219 GLN A CA 1
ATOM 1701 C C . GLN A 1 219 ? -6.670 12.218 -6.340 1.00 95.81 219 GLN A C 1
ATOM 1703 O O . GLN A 1 219 ? -5.812 11.345 -6.207 1.00 95.81 219 GLN A O 1
ATOM 1708 N N . GLU A 1 220 ? -6.854 13.194 -5.451 1.00 95.69 220 GLU A N 1
ATOM 1709 C CA . GLU A 1 220 ? -5.987 13.402 -4.295 1.00 95.69 220 GLU A CA 1
ATOM 1710 C C . GLU A 1 220 ? -6.785 13.411 -2.990 1.00 95.69 220 GLU A C 1
ATOM 1712 O O . GLU A 1 220 ? -7.783 14.121 -2.860 1.00 95.69 220 GLU A O 1
ATOM 1717 N N . TYR A 1 221 ? -6.310 12.663 -1.995 1.00 91.44 221 TYR A N 1
ATOM 1718 C CA . TYR A 1 221 ? -6.903 12.617 -0.661 1.00 91.44 221 TYR A CA 1
ATOM 1719 C C . TYR A 1 221 ? -5.836 12.866 0.400 1.00 91.44 221 TYR A C 1
ATOM 1721 O O . TYR A 1 221 ? -4.909 12.072 0.571 1.00 91.44 221 TYR A O 1
ATOM 1729 N N . LYS A 1 222 ? -5.976 13.956 1.157 1.00 88.62 222 LYS A N 1
ATOM 1730 C CA . LYS A 1 222 ? -5.130 14.212 2.328 1.00 88.62 222 LYS A CA 1
ATOM 1731 C C . LYS A 1 222 ? -5.631 13.379 3.496 1.00 88.62 222 LYS A C 1
ATOM 1733 O O . LYS A 1 222 ? -6.801 13.481 3.862 1.00 88.62 222 LYS A O 1
ATOM 1738 N N . ILE A 1 223 ? -4.748 12.597 4.105 1.00 83.31 223 ILE A N 1
ATOM 1739 C CA . ILE A 1 223 ? -5.098 11.761 5.253 1.00 83.31 223 ILE A CA 1
ATOM 1740 C C . ILE A 1 223 ? -4.287 12.165 6.480 1.00 83.31 223 ILE A C 1
ATOM 1742 O O . ILE A 1 223 ? -3.095 12.440 6.395 1.00 83.31 223 ILE A O 1
ATOM 1746 N N . GLY A 1 224 ? -4.931 12.191 7.646 1.00 75.94 224 GLY A N 1
ATOM 1747 C CA . GLY A 1 224 ? -4.226 12.288 8.922 1.00 75.94 224 GLY A CA 1
ATOM 1748 C C . GLY A 1 224 ? -3.708 10.910 9.319 1.00 75.94 224 GLY A C 1
ATOM 1749 O O . GLY A 1 224 ? -4.502 10.008 9.585 1.00 75.94 224 GLY A O 1
ATOM 1750 N N . TYR A 1 225 ? -2.390 10.727 9.369 1.00 68.19 225 TYR A N 1
ATOM 1751 C CA . TYR A 1 225 ? -1.787 9.430 9.651 1.00 68.19 225 TYR A CA 1
ATOM 1752 C C . TYR A 1 225 ? -0.579 9.535 10.584 1.00 68.19 225 TYR A C 1
ATOM 1754 O O . TYR A 1 225 ? 0.461 10.070 10.216 1.00 68.19 225 TYR A O 1
ATOM 1762 N N . LEU A 1 226 ? -0.711 9.002 11.807 1.00 64.44 226 LEU A N 1
ATOM 1763 C CA . LEU A 1 226 ? 0.362 8.945 12.818 1.00 64.44 226 LEU A CA 1
ATOM 1764 C C . LEU A 1 226 ? 1.081 10.296 13.049 1.00 64.44 226 LEU A C 1
ATOM 1766 O O . LEU A 1 226 ? 2.302 10.347 13.188 1.00 64.44 226 LEU A O 1
ATOM 1770 N N . GLY A 1 227 ? 0.324 11.398 13.070 1.00 65.38 227 GLY A N 1
ATOM 1771 C CA . GLY A 1 227 ? 0.867 12.752 13.259 1.00 65.38 227 GLY A CA 1
ATOM 1772 C C . GLY A 1 227 ? 1.509 13.368 12.011 1.00 65.38 227 GLY A C 1
ATOM 1773 O O . GLY A 1 227 ? 2.093 14.443 12.098 1.00 65.38 227 GLY A O 1
ATOM 1774 N N . GLN A 1 228 ? 1.402 12.705 10.860 1.00 69.19 228 GLN A N 1
ATOM 1775 C CA . GLN A 1 228 ? 1.778 13.218 9.545 1.00 69.19 228 GLN A CA 1
ATOM 1776 C C . GLN A 1 228 ? 0.529 13.381 8.676 1.00 69.19 228 GLN A C 1
ATOM 1778 O O . GLN A 1 228 ? -0.528 12.818 8.972 1.00 69.19 228 GLN A O 1
ATOM 1783 N N . THR A 1 229 ? 0.652 14.147 7.596 1.00 80.75 229 THR A N 1
ATOM 1784 C CA . THR A 1 229 ? -0.431 14.370 6.631 1.00 80.75 229 THR A CA 1
ATOM 1785 C C . THR A 1 229 ? -0.021 13.919 5.229 1.00 80.75 229 THR A C 1
ATOM 1787 O O . THR A 1 229 ? 0.126 14.770 4.346 1.00 80.75 229 THR A O 1
ATOM 1790 N N . PRO A 1 230 ? 0.242 12.613 5.006 1.00 88.19 230 PRO A N 1
ATOM 1791 C CA . PRO A 1 230 ? 0.521 12.134 3.664 1.00 88.19 230 PRO A CA 1
ATOM 1792 C C . PRO A 1 230 ? -0.716 12.301 2.778 1.00 88.19 230 PRO A C 1
ATOM 1794 O O . PRO A 1 230 ? -1.855 12.413 3.245 1.00 88.19 230 PRO A O 1
ATOM 1797 N N . THR A 1 231 ? -0.476 12.333 1.476 1.00 92.75 231 THR A N 1
ATOM 1798 C CA . THR A 1 231 ? -1.524 12.436 0.465 1.00 92.75 231 THR A CA 1
ATOM 1799 C C . THR A 1 231 ? -1.543 11.156 -0.351 1.00 92.75 231 THR A C 1
ATOM 1801 O O . THR A 1 231 ? -0.495 10.671 -0.778 1.00 92.75 231 THR A O 1
ATOM 1804 N N . ILE A 1 232 ? -2.739 10.609 -0.534 1.00 95.75 232 ILE A N 1
ATOM 1805 C CA . ILE A 1 232 ? -3.027 9.529 -1.471 1.00 95.75 232 ILE A CA 1
ATOM 1806 C C . ILE A 1 232 ? -3.297 10.163 -2.832 1.00 95.75 232 ILE A C 1
ATOM 1808 O O . ILE A 1 232 ? -4.088 11.101 -2.914 1.00 95.75 232 ILE A O 1
ATOM 1812 N N . GLN A 1 233 ? -2.676 9.639 -3.881 1.00 97.62 233 GLN A N 1
ATOM 1813 C CA . GLN A 1 233 ? -2.884 10.035 -5.269 1.00 97.62 233 GLN A CA 1
ATOM 1814 C C . GLN A 1 233 ? -3.265 8.801 -6.080 1.00 97.62 233 GLN A C 1
ATOM 1816 O O . GLN A 1 233 ? -2.480 7.858 -6.170 1.00 97.62 233 GLN A O 1
ATOM 1821 N N . LEU A 1 234 ? -4.471 8.801 -6.641 1.00 98.06 234 LEU A N 1
ATOM 1822 C CA . LEU A 1 234 ? -4.971 7.750 -7.524 1.00 98.06 234 LEU A CA 1
ATOM 1823 C C . LEU A 1 234 ? -5.079 8.322 -8.934 1.00 98.06 234 LEU A C 1
ATOM 1825 O O . LEU A 1 234 ? -5.702 9.366 -9.120 1.00 98.06 234 LEU A O 1
ATOM 1829 N N . ALA A 1 235 ? -4.470 7.666 -9.912 1.00 97.31 235 ALA A N 1
ATOM 1830 C CA . ALA A 1 235 ? -4.414 8.156 -11.279 1.00 97.31 235 ALA A CA 1
ATOM 1831 C C . ALA A 1 235 ? -4.739 7.066 -12.295 1.00 97.31 235 ALA A C 1
ATOM 1833 O O . ALA A 1 235 ? -4.356 5.910 -12.126 1.00 97.31 235 ALA A O 1
ATOM 1834 N N . GLU A 1 236 ? -5.381 7.471 -13.385 1.00 96.25 236 GLU A N 1
ATOM 1835 C CA . GLU A 1 236 ? -5.435 6.696 -14.620 1.00 96.25 236 GLU A CA 1
ATOM 1836 C C . GLU A 1 236 ? -4.469 7.325 -15.622 1.00 96.25 236 GLU A C 1
ATOM 1838 O O . GLU A 1 236 ? -4.480 8.545 -15.836 1.00 96.25 236 GLU A O 1
ATOM 1843 N N . VAL A 1 237 ? -3.614 6.495 -16.213 1.00 95.38 237 VAL A N 1
ATOM 1844 C CA . VAL A 1 237 ? -2.500 6.949 -17.039 1.00 95.38 237 VAL A CA 1
ATOM 1845 C C . VAL A 1 237 ? -2.438 6.214 -18.369 1.00 95.38 237 VAL A C 1
ATOM 1847 O O . VAL A 1 237 ? -2.697 5.018 -18.465 1.00 95.38 237 VAL A O 1
ATOM 1850 N N . SER A 1 238 ? -2.015 6.930 -19.402 1.00 90.00 238 SER A N 1
ATOM 1851 C CA . SER A 1 238 ? -1.607 6.353 -20.681 1.00 90.00 238 SER A CA 1
ATOM 1852 C C . SER A 1 238 ? -0.098 6.513 -20.852 1.00 90.00 238 SER A C 1
ATOM 1854 O O . SER A 1 238 ? 0.490 7.491 -20.376 1.00 90.00 238 SER A O 1
ATOM 1856 N N . THR A 1 239 ? 0.534 5.567 -21.551 1.00 74.81 239 THR A N 1
ATOM 1857 C CA . THR A 1 239 ? 1.936 5.693 -21.970 1.00 74.81 239 THR A CA 1
ATOM 1858 C C . THR A 1 239 ? 2.110 7.007 -22.726 1.00 74.81 239 THR A C 1
ATOM 1860 O O . THR A 1 239 ? 1.330 7.293 -23.641 1.00 74.81 239 THR A O 1
ATOM 1863 N N . ALA A 1 240 ? 3.083 7.827 -22.320 1.00 64.25 240 ALA A N 1
ATOM 1864 C CA . ALA A 1 240 ? 3.350 9.096 -22.985 1.00 64.25 240 ALA A CA 1
ATOM 1865 C C . ALA A 1 240 ? 3.604 8.846 -24.480 1.00 64.25 240 ALA A C 1
ATOM 1867 O O . ALA A 1 240 ? 4.333 7.923 -24.844 1.00 64.25 240 ALA A O 1
ATOM 1868 N N . ARG A 1 241 ? 2.972 9.643 -25.352 1.00 52.38 241 ARG A N 1
ATOM 1869 C CA . ARG A 1 241 ? 3.313 9.633 -26.778 1.00 52.38 241 ARG A CA 1
ATOM 1870 C C . ARG A 1 241 ? 4.772 10.082 -26.888 1.00 52.38 241 ARG A C 1
ATOM 1872 O O . ARG A 1 241 ? 5.062 11.222 -26.528 1.00 52.38 241 ARG A O 1
ATOM 1879 N N . HIS A 1 242 ? 5.657 9.176 -27.297 1.00 48.38 242 HIS A N 1
ATOM 1880 C CA . HIS A 1 242 ? 6.994 9.537 -27.763 1.00 48.38 242 HIS A CA 1
ATOM 1881 C C . HIS A 1 242 ? 6.898 10.348 -29.056 1.00 48.38 242 HIS A C 1
ATOM 1883 O O . HIS A 1 242 ? 5.998 10.039 -29.874 1.00 48.38 242 HIS A O 1
#